Protein AF-A0A8J6UF90-F1 (afdb_monomer)

Structure (mmCIF, N/CA/C/O backbone):
data_AF-A0A8J6UF90-F1
#
_entry.id   AF-A0A8J6UF90-F1
#
loop_
_atom_site.group_PDB
_atom_site.id
_atom_site.type_symbol
_atom_sit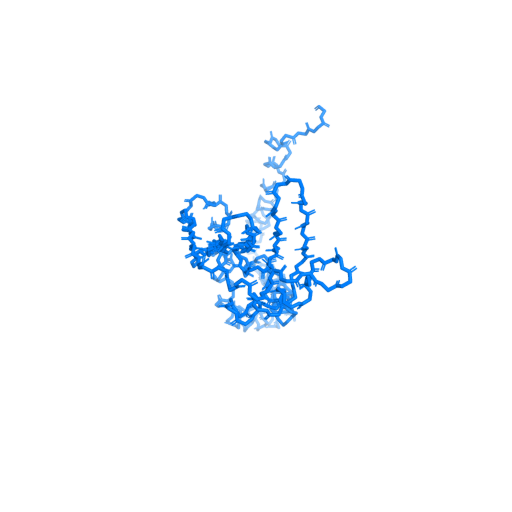e.label_atom_id
_atom_site.label_alt_id
_atom_site.label_comp_id
_atom_site.label_asym_id
_atom_site.label_entity_id
_atom_site.label_seq_id
_atom_site.pdbx_PDB_ins_code
_atom_site.Cartn_x
_atom_site.Cartn_y
_atom_site.Cartn_z
_atom_site.occup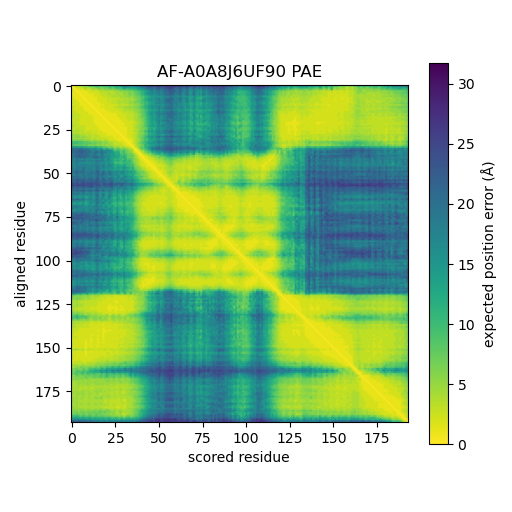ancy
_atom_site.B_iso_or_equiv
_atom_site.auth_seq_id
_atom_site.auth_comp_id
_atom_site.auth_asym_id
_atom_site.auth_atom_id
_atom_site.pdbx_PDB_model_num
ATOM 1 N N . MET A 1 1 ? -8.482 -10.994 35.067 1.00 81.25 1 MET A N 1
ATOM 2 C CA . MET A 1 1 ? -8.941 -10.637 33.705 1.00 81.25 1 MET A CA 1
ATOM 3 C C . MET A 1 1 ? -8.683 -9.165 33.375 1.00 81.25 1 MET A C 1
ATOM 5 O O . MET A 1 1 ? -7.768 -8.904 32.613 1.00 81.25 1 MET A O 1
ATOM 9 N N . PHE A 1 2 ? -9.377 -8.198 33.991 1.00 87.19 2 PHE A N 1
ATOM 10 C CA . PHE A 1 2 ? -9.250 -6.771 33.627 1.00 87.19 2 PHE A CA 1
ATOM 11 C C . PHE A 1 2 ? -7.836 -6.180 33.748 1.00 87.19 2 PHE A C 1
ATOM 13 O O . PHE A 1 2 ? -7.417 -5.418 32.883 1.00 87.19 2 PHE A O 1
ATOM 20 N N . SER A 1 3 ? -7.066 -6.558 34.778 1.00 89.06 3 SER A N 1
ATOM 21 C CA . SER A 1 3 ? -5.680 -6.083 34.921 1.00 89.06 3 SER A CA 1
ATOM 22 C C . SER A 1 3 ? -4.780 -6.539 33.763 1.00 89.06 3 SER A C 1
ATOM 24 O O . SER A 1 3 ? -3.995 -5.746 33.255 1.00 89.06 3 SER A O 1
ATOM 26 N N . LEU A 1 4 ? -4.960 -7.781 33.295 1.00 92.50 4 LEU A N 1
ATOM 27 C CA . LEU A 1 4 ? -4.237 -8.326 32.143 1.00 92.50 4 LEU A CA 1
ATOM 28 C C . LEU A 1 4 ? -4.642 -7.612 30.849 1.00 92.50 4 LEU A C 1
ATOM 30 O O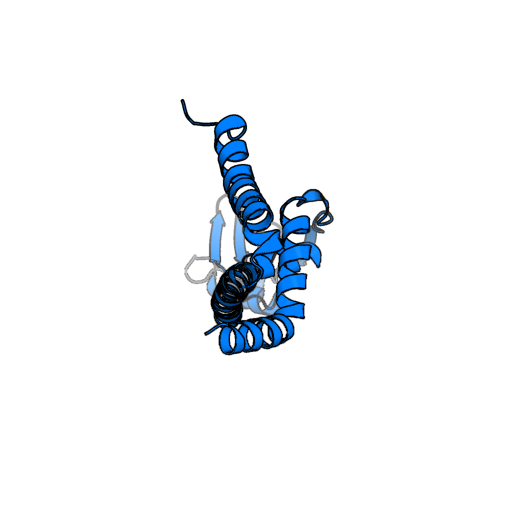 . LEU A 1 4 ? -3.771 -7.210 30.089 1.00 92.50 4 LEU A O 1
ATOM 34 N N . CYS A 1 5 ? -5.944 -7.402 30.620 1.00 93.00 5 CYS A N 1
ATOM 35 C CA . CYS A 1 5 ? -6.423 -6.669 29.444 1.00 93.00 5 CYS A CA 1
ATOM 36 C C . CYS A 1 5 ? -5.867 -5.245 29.405 1.00 93.00 5 CYS A C 1
ATOM 38 O O . CYS A 1 5 ? -5.431 -4.800 28.355 1.00 93.00 5 CYS A O 1
ATOM 40 N N . ARG A 1 6 ? -5.825 -4.551 30.547 1.00 93.62 6 ARG A N 1
ATOM 41 C CA . ARG A 1 6 ? -5.246 -3.207 30.653 1.00 93.62 6 ARG A CA 1
ATOM 42 C C . ARG A 1 6 ? -3.743 -3.192 30.392 1.00 93.62 6 ARG A C 1
ATOM 44 O O . ARG A 1 6 ? -3.277 -2.314 29.677 1.00 93.62 6 ARG A O 1
ATOM 51 N N . TRP A 1 7 ? -3.005 -4.160 30.936 1.00 95.69 7 TRP A N 1
ATOM 52 C CA . TRP A 1 7 ? -1.578 -4.316 30.657 1.00 95.69 7 TRP A CA 1
ATOM 53 C C . TRP A 1 7 ? -1.340 -4.537 29.157 1.00 95.69 7 TRP A C 1
ATOM 55 O O . TRP A 1 7 ? -0.631 -3.753 28.533 1.00 95.69 7 TRP A O 1
ATOM 65 N N . LEU A 1 8 ? -2.018 -5.525 28.560 1.00 94.69 8 LEU A N 1
ATOM 66 C CA . LEU A 1 8 ? -1.925 -5.808 27.125 1.00 94.69 8 LEU A CA 1
ATOM 67 C C . LEU A 1 8 ? -2.274 -4.575 26.288 1.00 94.69 8 LEU A C 1
ATOM 69 O O . LEU A 1 8 ? -1.505 -4.203 25.411 1.00 94.69 8 LEU A O 1
ATOM 73 N N . HIS A 1 9 ? -3.391 -3.912 26.588 1.00 95.31 9 HIS A N 1
ATOM 74 C CA . HIS A 1 9 ? -3.861 -2.750 25.842 1.00 95.31 9 HIS A CA 1
ATOM 75 C C . HIS A 1 9 ? -2.818 -1.628 25.796 1.00 95.31 9 HIS A C 1
ATOM 77 O O . HIS A 1 9 ? -2.491 -1.146 24.715 1.00 95.31 9 HIS A O 1
ATOM 83 N N . ILE A 1 10 ? -2.251 -1.252 26.949 1.00 94.56 10 ILE A N 1
ATOM 84 C CA . ILE A 1 10 ? -1.269 -0.164 27.044 1.00 94.56 10 ILE A CA 1
ATOM 85 C C . ILE A 1 10 ? -0.005 -0.514 26.253 1.00 94.56 10 ILE A C 1
ATOM 87 O O . ILE A 1 10 ? 0.390 0.239 25.365 1.00 94.56 10 ILE A O 1
ATOM 91 N N . TYR A 1 11 ? 0.614 -1.666 26.519 1.00 96.00 11 TYR A N 1
ATOM 92 C CA . TYR A 1 11 ? 1.904 -1.990 25.905 1.00 96.00 11 TYR A CA 1
ATOM 93 C C . TYR A 1 11 ? 1.788 -2.304 24.412 1.00 96.00 11 TYR A C 1
ATOM 95 O O . TYR A 1 11 ? 2.638 -1.861 23.638 1.00 96.00 11 TYR A O 1
ATOM 103 N N . VAL A 1 12 ? 0.717 -2.982 23.985 1.00 96.12 12 VAL A N 1
ATOM 104 C CA . VAL A 1 12 ? 0.456 -3.215 22.557 1.00 96.12 12 VAL A CA 1
ATOM 105 C C . VAL A 1 12 ? 0.182 -1.891 21.840 1.00 96.12 12 VAL A C 1
ATOM 107 O O . VAL A 1 12 ? 0.734 -1.673 20.765 1.00 96.12 12 VAL A O 1
ATOM 110 N N . SER A 1 13 ? -0.579 -0.966 22.440 1.00 94.44 13 SER A N 1
ATOM 111 C CA . SER A 1 13 ? -0.814 0.354 21.833 1.00 94.44 13 SER A CA 1
ATOM 112 C C . SER A 1 13 ? 0.470 1.165 21.656 1.00 94.44 13 SER A C 1
ATOM 114 O O . SER A 1 13 ? 0.658 1.790 20.614 1.00 94.44 13 SER A O 1
ATOM 116 N N . CYS A 1 14 ? 1.385 1.110 22.630 1.00 95.88 14 CYS A N 1
ATOM 117 C CA . CYS A 1 14 ? 2.664 1.809 22.552 1.00 95.88 14 CYS A CA 1
ATOM 118 C C . CYS A 1 14 ? 3.555 1.199 21.466 1.00 95.88 14 CYS A C 1
ATOM 120 O O . CYS A 1 14 ? 4.113 1.930 20.652 1.00 95.88 14 CYS A O 1
ATOM 122 N N . ALA A 1 15 ? 3.654 -0.133 21.422 1.00 95.62 15 ALA A N 1
ATOM 123 C CA . ALA A 1 15 ? 4.454 -0.835 20.420 1.00 95.62 15 ALA A CA 1
ATOM 124 C C . ALA A 1 15 ? 3.945 -0.589 18.989 1.00 95.62 15 ALA A C 1
ATOM 126 O O . ALA A 1 15 ? 4.742 -0.463 18.062 1.00 95.62 15 ALA A O 1
ATOM 127 N N . LEU A 1 16 ? 2.625 -0.486 18.807 1.00 96.69 16 LEU A N 1
ATOM 128 C CA . LEU A 1 16 ? 2.009 -0.248 17.503 1.00 96.69 16 LEU A CA 1
ATOM 129 C C . LEU A 1 16 ? 1.849 1.228 17.145 1.00 96.69 16 LEU A C 1
ATOM 131 O O . LEU A 1 16 ? 1.388 1.500 16.043 1.00 96.69 16 LEU A O 1
ATOM 135 N N . PHE A 1 17 ? 2.194 2.179 18.017 1.00 95.94 17 PHE A N 1
ATOM 136 C CA . PHE A 1 17 ? 1.829 3.591 17.841 1.00 95.94 17 PHE A CA 1
ATOM 137 C C . PHE A 1 17 ? 2.198 4.144 16.456 1.00 95.94 17 PHE A C 1
ATOM 139 O O . PHE A 1 17 ? 1.341 4.672 15.747 1.00 95.94 17 PHE A O 1
ATOM 146 N N . SER A 1 18 ? 3.454 3.967 16.037 1.00 96.88 18 SER A N 1
ATOM 147 C CA . SER A 1 18 ? 3.928 4.445 14.735 1.00 96.88 18 SER A CA 1
ATOM 148 C C . SER A 1 18 ? 3.248 3.736 13.566 1.00 96.88 18 SER A C 1
ATOM 150 O O . SER A 1 18 ? 2.938 4.384 12.571 1.00 96.88 18 SER A O 1
ATOM 152 N N . LEU A 1 19 ? 2.977 2.432 13.685 1.00 96.44 19 LEU A N 1
ATOM 153 C CA . LEU A 1 19 ? 2.272 1.669 12.652 1.00 96.44 19 LEU A CA 1
ATOM 154 C C . LEU A 1 19 ? 0.803 2.083 12.562 1.00 96.44 19 LEU A C 1
ATOM 156 O O . LEU A 1 19 ? 0.299 2.302 11.469 1.00 96.44 19 LEU A O 1
ATOM 160 N N . LEU A 1 20 ? 0.128 2.264 13.696 1.00 95.94 20 LEU A N 1
ATOM 161 C CA . LEU A 1 20 ? -1.249 2.743 13.748 1.00 95.94 20 LEU A CA 1
ATOM 162 C C . LEU A 1 20 ? -1.368 4.129 13.109 1.00 95.94 20 LEU A C 1
ATOM 164 O O . LEU A 1 20 ? -2.250 4.345 12.281 1.00 95.94 20 LEU A O 1
ATOM 168 N N . LEU A 1 21 ? -0.455 5.045 13.447 1.00 96.94 21 LEU A N 1
ATOM 169 C CA . LEU A 1 21 ? -0.408 6.370 12.835 1.00 96.94 21 LEU A CA 1
ATOM 170 C C . LEU A 1 21 ? -0.123 6.277 11.333 1.00 96.94 21 LEU A C 1
ATOM 172 O O . LEU A 1 21 ? -0.796 6.940 10.546 1.00 96.94 21 LEU A O 1
ATOM 176 N N . PHE A 1 22 ? 0.826 5.427 10.933 1.00 96.94 22 PHE A N 1
ATOM 177 C CA . PHE A 1 22 ? 1.132 5.168 9.532 1.00 96.94 22 PHE A CA 1
ATOM 178 C C . PHE A 1 22 ? -0.117 4.708 8.773 1.00 96.94 22 PHE A C 1
ATOM 180 O O . PHE A 1 22 ? -0.494 5.377 7.813 1.00 96.94 22 PHE A O 1
ATOM 187 N N . PHE A 1 23 ? -0.803 3.646 9.213 1.00 96.44 23 PHE A N 1
ATOM 188 C CA . PHE A 1 23 ? -2.003 3.131 8.542 1.00 96.44 23 PHE A CA 1
ATOM 189 C C . PHE A 1 23 ? -3.166 4.130 8.563 1.00 96.44 23 PHE A C 1
ATOM 191 O O . PHE A 1 23 ? -3.863 4.258 7.560 1.00 96.44 23 PHE A O 1
ATOM 198 N N . ALA A 1 24 ? -3.361 4.877 9.654 1.00 96.00 24 ALA A N 1
ATOM 199 C CA . ALA A 1 24 ? -4.416 5.887 9.738 1.00 96.00 24 ALA A CA 1
ATOM 200 C C . ALA A 1 24 ? -4.192 7.038 8.744 1.00 96.00 24 ALA A C 1
ATOM 202 O O . ALA A 1 24 ? -5.100 7.393 7.994 1.00 96.00 24 ALA A O 1
ATOM 203 N N . VAL A 1 25 ? -2.976 7.595 8.695 1.00 96.00 25 VAL A N 1
ATOM 204 C CA . VAL A 1 25 ? -2.635 8.692 7.776 1.00 96.00 25 VAL A CA 1
ATOM 205 C C . VAL A 1 25 ? -2.663 8.211 6.327 1.00 96.00 25 VAL A C 1
ATOM 207 O O . VAL A 1 25 ? -3.271 8.858 5.474 1.00 96.00 25 VAL A O 1
ATOM 210 N N . THR A 1 26 ? -2.058 7.056 6.045 1.00 95.06 26 THR A N 1
ATOM 211 C CA . THR A 1 26 ? -2.015 6.515 4.678 1.00 95.06 26 THR A CA 1
ATOM 212 C C . THR A 1 26 ? -3.376 6.014 4.192 1.00 95.06 26 THR A C 1
ATOM 214 O O . THR A 1 26 ? -3.654 6.076 3.000 1.00 95.06 26 THR A O 1
ATOM 217 N N . GLY A 1 27 ? -4.285 5.617 5.088 1.00 94.94 27 GLY A N 1
ATOM 218 C CA . GLY A 1 27 ? -5.677 5.327 4.734 1.00 94.94 27 GLY A CA 1
ATOM 219 C C . GLY A 1 27 ? -6.411 6.552 4.172 1.00 94.94 27 GLY A C 1
ATOM 220 O O . GLY A 1 27 ? -7.176 6.431 3.214 1.00 94.94 27 GLY A O 1
ATOM 221 N N . ILE A 1 28 ? -6.125 7.753 4.695 1.00 94.69 28 ILE A N 1
ATOM 222 C CA . ILE A 1 28 ? -6.678 9.008 4.159 1.00 94.69 28 ILE A CA 1
ATOM 223 C C . ILE A 1 28 ? -6.100 9.285 2.767 1.00 94.69 28 ILE A C 1
ATOM 225 O O . ILE A 1 28 ? -6.856 9.596 1.843 1.00 94.69 28 ILE A O 1
ATOM 229 N N . THR A 1 29 ? -4.782 9.150 2.591 1.00 91.62 29 THR A N 1
ATOM 230 C CA . THR A 1 29 ? -4.129 9.399 1.292 1.00 91.62 29 THR A CA 1
ATOM 231 C C . THR A 1 29 ? -4.520 8.369 0.235 1.00 91.62 29 THR A C 1
ATOM 233 O O . THR A 1 29 ? -4.567 8.695 -0.949 1.00 91.62 29 THR A O 1
ATOM 236 N N . LEU A 1 30 ? -4.863 7.146 0.642 1.00 89.56 30 LEU A N 1
ATOM 237 C CA . LEU A 1 30 ? -5.359 6.092 -0.243 1.00 89.56 30 LEU A CA 1
ATOM 238 C C . LEU A 1 30 ? -6.754 6.423 -0.797 1.00 89.56 30 LEU A C 1
ATOM 240 O O . LEU A 1 30 ? -7.027 6.129 -1.959 1.00 89.56 30 LEU A O 1
ATOM 244 N N . ASN A 1 31 ? -7.602 7.097 -0.011 1.00 92.12 31 ASN A N 1
ATOM 245 C CA . ASN A 1 31 ? -8.911 7.586 -0.459 1.00 92.12 31 ASN A CA 1
ATOM 246 C C . ASN A 1 31 ? -8.826 8.827 -1.375 1.00 92.12 31 ASN A C 1
ATOM 248 O O . ASN A 1 31 ? -9.800 9.172 -2.040 1.00 92.12 31 ASN A O 1
ATOM 252 N N . HIS A 1 32 ? -7.671 9.497 -1.434 1.00 89.00 32 HIS A N 1
ATOM 253 C CA . HIS A 1 32 ? -7.457 10.705 -2.237 1.00 89.00 3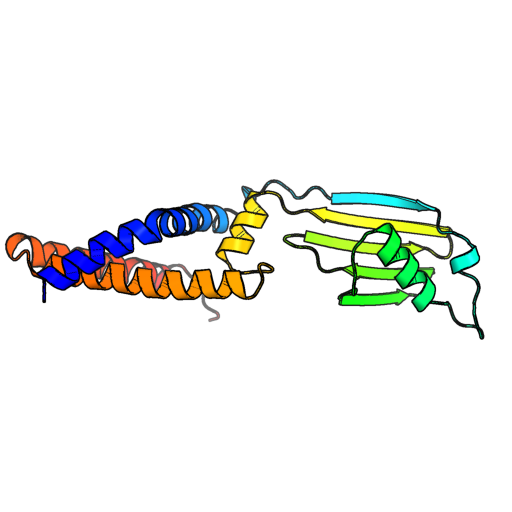2 HIS A CA 1
ATOM 254 C C . HIS A 1 32 ? -6.292 10.512 -3.219 1.00 89.00 32 HIS A C 1
ATOM 256 O O . HIS A 1 32 ? -5.257 11.169 -3.098 1.00 89.00 32 HIS A O 1
ATOM 262 N N . PRO A 1 33 ? -6.436 9.633 -4.228 1.00 79.06 33 PRO A N 1
ATOM 263 C CA . PRO A 1 33 ? -5.349 9.322 -5.155 1.00 79.06 33 PRO A CA 1
ATOM 264 C C . PRO A 1 33 ? -4.856 10.549 -5.935 1.00 79.06 33 PRO A C 1
ATOM 266 O O . PRO A 1 33 ? -3.689 10.606 -6.291 1.00 79.06 33 PRO A O 1
ATOM 269 N N . HIS A 1 34 ? -5.702 11.565 -6.129 1.00 81.31 34 HIS A N 1
ATOM 270 C CA . HIS A 1 34 ? -5.337 12.833 -6.767 1.00 81.31 34 HIS A CA 1
ATOM 271 C C . HIS A 1 34 ? -4.369 13.697 -5.936 1.00 81.31 34 HIS A C 1
ATOM 273 O O . HIS A 1 34 ? -3.777 14.629 -6.471 1.00 81.31 34 HIS A O 1
ATOM 279 N N . TRP A 1 35 ? -4.196 13.420 -4.636 1.00 83.44 35 TRP A N 1
ATOM 280 C CA . TRP A 1 35 ? -3.158 14.068 -3.823 1.00 83.44 35 TRP A CA 1
ATOM 281 C C . TRP A 1 35 ? -1.772 13.520 -4.121 1.00 83.44 35 TRP A C 1
ATOM 283 O O . TRP A 1 35 ? -0.779 14.223 -3.922 1.00 83.44 35 TRP A O 1
ATOM 293 N N . ALA A 1 36 ? -1.685 12.273 -4.595 1.00 74.81 36 ALA A N 1
ATOM 294 C CA . ALA A 1 36 ? -0.451 11.804 -5.185 1.00 74.81 36 ALA A CA 1
ATOM 295 C C . ALA A 1 36 ? -0.230 12.642 -6.446 1.00 74.81 36 ALA A C 1
ATOM 297 O O . ALA A 1 36 ? -0.975 12.537 -7.415 1.00 74.81 36 ALA A O 1
ATOM 298 N N . ALA A 1 37 ? 0.754 13.541 -6.384 1.00 68.62 37 ALA A N 1
ATOM 299 C CA . ALA A 1 37 ? 1.069 14.405 -7.508 1.00 68.62 37 ALA A CA 1
ATOM 300 C C . ALA A 1 37 ? 1.307 13.564 -8.764 1.00 68.62 37 ALA A C 1
ATOM 302 O O . ALA A 1 37 ? 1.835 12.449 -8.665 1.00 68.62 37 ALA A O 1
ATOM 303 N N . THR A 1 38 ? 0.923 14.123 -9.915 1.00 67.50 38 THR A N 1
ATOM 304 C CA . THR A 1 38 ? 1.029 13.466 -11.214 1.00 67.50 38 THR A CA 1
ATOM 305 C C . THR A 1 38 ? 2.417 12.845 -11.332 1.00 67.50 38 THR A C 1
ATOM 307 O O . THR A 1 38 ? 3.418 13.538 -11.077 1.00 67.50 38 THR A O 1
ATOM 310 N N . PRO A 1 39 ? 2.492 11.534 -11.596 1.00 67.00 39 PRO A N 1
ATOM 311 C CA . PRO A 1 39 ? 3.767 10.895 -11.832 1.00 67.00 39 PRO A CA 1
ATOM 312 C C . PRO A 1 39 ? 4.491 11.626 -12.960 1.00 67.00 39 PRO A C 1
ATOM 314 O O . PRO A 1 39 ? 3.861 12.089 -13.908 1.00 67.00 39 PRO A O 1
ATOM 317 N N . VAL A 1 40 ? 5.803 11.788 -12.820 1.00 68.31 40 VAL A N 1
ATOM 318 C CA . VAL A 1 40 ? 6.600 12.383 -13.891 1.00 68.31 40 VAL A CA 1
ATOM 319 C C . VAL A 1 40 ? 6.956 11.253 -14.840 1.00 68.31 40 VAL A C 1
ATOM 321 O O . VAL A 1 40 ? 7.676 10.328 -14.452 1.00 68.31 40 VAL A O 1
ATOM 324 N N . GLU A 1 41 ? 6.404 11.316 -16.045 1.00 80.19 41 GLU A N 1
ATOM 325 C CA . GLU A 1 41 ? 6.849 10.501 -17.166 1.00 80.19 41 GLU A CA 1
ATOM 326 C C . GLU A 1 41 ? 8.210 11.022 -17.620 1.00 80.19 41 GLU A C 1
ATOM 328 O O . GLU A 1 41 ? 8.411 12.221 -17.844 1.00 80.19 41 GLU A O 1
ATOM 333 N N . HIS A 1 42 ? 9.170 10.115 -17.699 1.00 84.88 42 HIS A N 1
ATOM 334 C CA . HIS A 1 42 ? 10.487 10.384 -18.235 1.00 84.88 42 HIS A CA 1
ATOM 335 C C . HIS A 1 42 ? 10.633 9.606 -19.531 1.00 84.88 42 HIS A C 1
ATOM 337 O O . HIS A 1 42 ? 10.569 8.380 -19.522 1.00 84.88 42 HIS A O 1
ATOM 343 N N . LEU A 1 43 ? 10.864 10.334 -20.620 1.00 90.94 43 LEU A N 1
ATOM 344 C CA . LEU A 1 43 ? 11.235 9.769 -21.906 1.00 90.94 43 LEU A CA 1
ATOM 345 C C . LEU A 1 43 ? 12.702 10.097 -22.171 1.00 90.94 43 LEU A C 1
ATOM 347 O O . LEU A 1 43 ? 13.100 11.266 -22.164 1.00 90.94 43 LEU A O 1
ATOM 351 N N . GLN A 1 44 ? 13.506 9.067 -22.393 1.00 92.88 44 GLN A N 1
ATOM 352 C CA . GLN A 1 44 ? 14.906 9.205 -22.761 1.00 92.88 44 GLN A CA 1
ATOM 353 C C . GLN A 1 44 ? 15.180 8.418 -24.038 1.00 92.88 44 GLN A C 1
ATOM 355 O O . GLN A 1 44 ? 14.966 7.213 -24.083 1.00 92.88 44 GLN A O 1
ATOM 360 N N . GLN A 1 45 ? 15.704 9.098 -25.054 1.00 94.25 45 GLN A N 1
ATOM 361 C CA . GLN A 1 45 ? 16.158 8.471 -26.291 1.00 94.25 45 GLN A CA 1
ATOM 362 C C . GLN A 1 45 ? 17.679 8.325 -26.272 1.00 94.25 45 GLN A C 1
ATOM 364 O O . GLN A 1 45 ? 18.408 9.265 -25.939 1.00 94.25 45 GLN A O 1
ATOM 369 N N . LEU A 1 46 ? 18.159 7.140 -26.626 1.00 93.94 46 LEU A N 1
ATOM 370 C CA . LEU A 1 46 ? 19.575 6.796 -26.692 1.00 93.94 46 LEU A CA 1
ATOM 371 C C . LEU A 1 46 ? 19.878 6.138 -28.042 1.00 93.94 46 LEU A C 1
ATOM 373 O O . LEU A 1 46 ? 19.032 5.424 -28.579 1.00 93.94 46 LEU A O 1
ATOM 377 N N . PRO A 1 47 ? 21.072 6.350 -28.614 1.00 93.94 47 PRO A N 1
ATOM 378 C CA . PRO A 1 47 ? 21.463 5.652 -29.831 1.00 93.94 47 PRO A CA 1
ATOM 379 C C . PRO A 1 47 ? 21.623 4.152 -29.552 1.00 93.94 47 PRO A C 1
ATOM 381 O O . PRO A 1 47 ? 22.265 3.767 -28.572 1.00 93.94 47 PRO A O 1
ATOM 384 N N . LEU A 1 48 ? 21.080 3.311 -30.432 1.00 91.69 48 LEU A N 1
ATOM 385 C CA . LEU A 1 48 ? 21.282 1.865 -30.396 1.00 91.69 48 LEU A CA 1
ATOM 386 C C . LEU A 1 48 ? 22.604 1.518 -31.098 1.00 91.69 48 LEU A C 1
ATOM 388 O O . LEU A 1 48 ? 22.762 1.825 -32.282 1.00 91.69 48 LEU A O 1
ATOM 392 N N . PRO A 1 49 ? 23.556 0.844 -30.428 1.00 91.12 49 PRO A N 1
ATOM 393 C CA . PRO A 1 49 ? 24.754 0.357 -31.096 1.00 91.12 49 PRO A CA 1
ATOM 394 C C . PRO A 1 49 ? 24.396 -0.596 -32.254 1.00 91.12 49 PRO A C 1
ATOM 396 O O . PRO A 1 49 ? 23.806 -1.652 -32.011 1.00 91.12 49 PRO A O 1
ATOM 399 N N . PRO A 1 50 ? 24.794 -0.305 -33.508 1.00 84.38 50 PRO A N 1
ATOM 400 C CA . PRO A 1 50 ? 24.350 -1.070 -34.680 1.00 84.38 50 PRO A CA 1
ATOM 401 C C . PRO A 1 50 ? 24.832 -2.528 -34.671 1.00 84.38 50 PRO A C 1
ATOM 403 O O . PRO A 1 50 ? 24.231 -3.396 -35.297 1.00 84.38 50 PRO A O 1
ATOM 406 N N . GLN A 1 51 ? 25.885 -2.834 -33.905 1.00 86.56 51 GLN A N 1
ATOM 407 C CA . GLN A 1 51 ? 26.390 -4.200 -33.725 1.00 86.56 51 GLN A CA 1
ATOM 408 C C . GLN A 1 51 ? 25.375 -5.124 -33.029 1.00 86.56 51 GLN A C 1
ATOM 410 O O . GLN A 1 51 ? 25.485 -6.344 -33.139 1.00 86.56 51 GLN A O 1
ATOM 415 N N . LEU A 1 52 ? 24.403 -4.556 -32.307 1.00 86.06 52 LEU A N 1
ATOM 416 C CA . LEU A 1 52 ? 23.362 -5.303 -31.601 1.00 86.06 52 LEU A CA 1
ATOM 417 C C . LEU A 1 52 ? 22.207 -5.728 -32.514 1.00 86.06 52 LEU A C 1
ATOM 419 O O . LEU A 1 52 ? 21.446 -6.609 -32.130 1.00 86.06 52 LEU A O 1
ATOM 423 N N . LEU A 1 53 ? 22.095 -5.145 -33.711 1.00 85.56 53 LEU A N 1
ATOM 424 C CA . LEU A 1 53 ? 21.074 -5.497 -34.702 1.00 85.56 53 LEU A CA 1
ATOM 425 C C . LEU A 1 53 ? 21.542 -6.550 -35.711 1.00 85.56 53 LEU A C 1
ATOM 427 O O . LEU A 1 53 ? 20.747 -6.989 -36.534 1.00 85.56 53 LEU A O 1
ATOM 431 N N . VAL A 1 54 ? 22.816 -6.956 -35.670 1.00 84.88 54 VAL A N 1
ATOM 432 C CA . VAL A 1 54 ? 23.369 -7.934 -36.616 1.00 84.88 54 VAL A CA 1
ATOM 433 C C . VAL A 1 54 ? 22.683 -9.288 -36.402 1.00 84.88 54 VAL A C 1
ATOM 435 O O . VAL A 1 54 ? 22.883 -9.887 -35.337 1.00 84.88 54 VAL A O 1
ATOM 438 N N . PRO A 1 55 ? 21.903 -9.788 -37.382 1.00 83.00 55 PRO A N 1
ATOM 439 C CA . PRO A 1 55 ? 21.201 -11.053 -37.237 1.00 83.00 55 PRO A CA 1
ATOM 440 C C . PRO A 1 55 ? 22.184 -12.211 -37.082 1.00 83.00 55 PRO A C 1
ATOM 442 O O . PRO A 1 55 ? 23.241 -12.238 -37.719 1.00 83.00 55 PRO A O 1
ATOM 445 N N . VAL A 1 56 ? 21.820 -13.184 -36.254 1.00 80.88 56 VAL A N 1
ATOM 446 C CA . VAL A 1 56 ? 22.531 -14.460 -36.127 1.00 80.88 56 VAL A CA 1
ATOM 447 C C . VAL A 1 56 ? 21.566 -15.531 -36.615 1.00 80.88 56 VAL A C 1
ATOM 449 O O . VAL A 1 56 ? 20.433 -15.580 -36.153 1.00 80.88 56 VAL A O 1
ATOM 452 N N . ASP A 1 57 ? 21.978 -16.319 -37.607 1.00 82.94 57 ASP A N 1
ATOM 453 C CA . ASP A 1 57 ? 21.139 -17.348 -38.245 1.00 82.94 57 ASP A CA 1
ATOM 454 C C . ASP A 1 57 ? 19.812 -16.824 -38.837 1.00 82.94 57 ASP A C 1
ATOM 456 O O . ASP A 1 57 ? 18.835 -17.553 -38.966 1.00 82.94 57 ASP A O 1
ATOM 460 N N . GLY A 1 58 ? 19.788 -15.549 -39.246 1.00 79.62 58 GLY A N 1
ATOM 461 C CA . GLY A 1 58 ? 18.610 -14.901 -39.835 1.00 79.62 58 GLY A CA 1
ATOM 462 C C . GLY A 1 58 ? 17.629 -14.314 -38.816 1.00 79.62 58 GLY A C 1
ATOM 463 O O . GLY A 1 58 ? 16.652 -13.691 -39.225 1.00 79.62 58 GLY A O 1
ATOM 464 N N . GLU A 1 59 ? 17.908 -14.441 -37.517 1.00 82.06 59 GLU A N 1
ATOM 465 C CA . GLU A 1 59 ? 17.075 -13.909 -36.438 1.00 82.06 59 GLU A CA 1
ATOM 466 C C . GLU A 1 59 ? 17.765 -12.757 -35.693 1.00 82.06 59 GLU A C 1
ATOM 468 O O . GLU A 1 59 ? 18.996 -12.693 -35.578 1.00 82.06 59 GLU A O 1
ATOM 473 N N . LEU A 1 60 ? 16.965 -11.825 -35.166 1.00 84.81 60 LEU A N 1
ATOM 474 C CA . LEU A 1 60 ? 17.468 -10.747 -34.316 1.00 84.81 60 LEU A CA 1
ATOM 475 C C . LEU A 1 60 ? 18.028 -11.337 -33.012 1.00 84.81 60 LEU A C 1
ATOM 477 O O . LEU A 1 60 ? 17.370 -12.168 -32.382 1.00 84.81 60 LEU A O 1
ATOM 481 N N . PRO A 1 61 ? 19.214 -10.904 -32.548 1.00 89.31 61 PRO A N 1
ATOM 482 C CA . PRO A 1 61 ? 19.844 -11.474 -31.364 1.00 89.31 61 PRO A CA 1
ATOM 483 C C . PRO A 1 61 ? 19.213 -10.916 -30.075 1.00 89.31 61 PRO A C 1
ATOM 485 O O . PRO A 1 61 ? 19.860 -10.187 -29.316 1.00 89.31 61 PRO A O 1
ATOM 488 N N . LEU A 1 62 ? 17.956 -11.285 -29.801 1.00 88.94 62 LEU A N 1
ATOM 489 C CA . LEU A 1 62 ? 17.151 -10.785 -28.675 1.00 88.94 62 LEU A CA 1
ATOM 490 C C . LEU A 1 62 ? 17.878 -10.908 -27.331 1.00 88.94 62 LEU A C 1
ATOM 492 O O . LEU A 1 62 ? 17.860 -9.990 -26.520 1.00 88.94 62 LEU A O 1
ATOM 496 N N . HIS A 1 63 ? 18.617 -11.997 -27.122 1.00 89.81 63 HIS A N 1
ATOM 497 C CA . HIS A 1 63 ? 19.361 -12.210 -25.882 1.00 89.81 63 HIS A CA 1
ATOM 498 C C . HIS A 1 63 ? 20.521 -11.208 -25.688 1.00 89.81 63 HIS A C 1
ATOM 500 O O . HIS A 1 63 ? 20.861 -10.861 -24.553 1.00 89.81 63 HIS A O 1
ATOM 506 N N . LYS A 1 64 ? 21.151 -10.733 -26.774 1.00 91.12 64 LYS A N 1
ATOM 507 C CA . LYS A 1 64 ? 22.192 -9.689 -26.704 1.00 91.12 64 LYS A CA 1
ATOM 508 C C . LYS A 1 64 ? 21.570 -8.321 -26.440 1.00 91.12 64 LYS A C 1
ATOM 510 O O . LYS A 1 64 ? 22.108 -7.569 -25.631 1.00 91.12 64 LYS A O 1
ATOM 515 N N . LEU A 1 65 ? 20.445 -8.035 -27.097 1.00 92.06 65 LEU A N 1
ATOM 516 C CA . LEU A 1 65 ? 19.661 -6.816 -26.895 1.00 92.06 65 LEU A CA 1
ATOM 517 C C . LEU A 1 65 ? 19.181 -6.706 -25.448 1.00 92.06 65 LEU A C 1
ATOM 519 O O . LEU A 1 65 ? 19.474 -5.710 -24.792 1.00 92.06 65 LEU A O 1
ATOM 523 N N . GLN A 1 66 ? 18.559 -7.760 -24.917 1.00 93.44 66 GLN A N 1
ATOM 524 C CA . GLN A 1 66 ? 18.120 -7.804 -23.525 1.00 93.44 66 GLN A CA 1
ATOM 525 C C . GLN A 1 66 ? 19.282 -7.536 -22.567 1.00 93.44 66 GLN A C 1
ATOM 527 O O . GLN A 1 66 ? 19.191 -6.650 -21.726 1.00 93.44 66 GLN A O 1
ATOM 532 N N . ARG A 1 67 ? 20.413 -8.234 -22.732 1.00 92.69 67 ARG A N 1
ATOM 533 C CA . ARG A 1 67 ? 21.579 -8.047 -21.858 1.00 92.69 67 ARG A CA 1
ATOM 534 C C . ARG A 1 67 ? 22.124 -6.618 -21.906 1.00 92.69 67 ARG A C 1
ATOM 536 O O . ARG A 1 67 ? 22.568 -6.099 -20.886 1.00 92.69 67 ARG A O 1
ATOM 543 N N . HIS A 1 68 ? 22.110 -5.984 -23.078 1.00 93.25 68 HIS A N 1
ATOM 544 C CA . HIS A 1 68 ? 22.509 -4.585 -23.213 1.00 93.25 68 HIS A CA 1
ATOM 545 C C . HIS A 1 68 ? 21.539 -3.647 -22.482 1.00 93.25 68 HIS A C 1
ATOM 547 O O . HIS A 1 68 ? 21.981 -2.743 -21.779 1.00 93.25 68 HIS A O 1
ATOM 553 N N . ILE A 1 69 ? 20.231 -3.891 -22.594 1.00 93.94 69 ILE A N 1
ATOM 554 C CA . ILE A 1 69 ? 19.193 -3.109 -21.909 1.00 93.94 69 ILE A CA 1
ATOM 555 C C . ILE A 1 69 ? 19.296 -3.255 -20.388 1.00 93.94 69 ILE A C 1
ATOM 557 O O . ILE A 1 69 ? 19.228 -2.255 -19.674 1.00 93.94 69 ILE A O 1
ATOM 561 N N . GLU A 1 70 ? 19.513 -4.471 -19.887 1.00 92.88 70 GLU A N 1
ATOM 562 C CA . GLU A 1 70 ? 19.711 -4.734 -18.456 1.00 92.88 70 GLU A CA 1
ATOM 563 C C . GLU A 1 70 ? 20.944 -3.981 -17.927 1.00 92.88 70 GLU A C 1
ATOM 565 O O . GLU A 1 70 ? 20.887 -3.347 -16.875 1.00 92.88 70 GLU A O 1
ATOM 570 N N . GLN A 1 71 ? 22.043 -3.950 -18.693 1.00 92.56 71 GLN A N 1
ATOM 571 C CA . GLN A 1 71 ? 23.242 -3.173 -18.351 1.00 92.56 71 GLN A CA 1
ATOM 572 C C . GLN A 1 71 ? 23.016 -1.656 -18.399 1.00 92.56 71 GLN A C 1
ATOM 574 O O . GLN A 1 71 ? 23.578 -0.927 -17.583 1.00 92.56 71 GLN A O 1
ATOM 579 N N . LEU A 1 72 ? 22.220 -1.181 -19.358 1.00 91.50 72 LEU A N 1
ATOM 580 C CA . LEU A 1 72 ? 21.932 0.237 -19.560 1.00 91.50 72 LEU A CA 1
ATOM 581 C C . LEU A 1 72 ? 21.016 0.801 -18.467 1.00 91.50 72 LEU A C 1
ATOM 583 O O . LEU A 1 72 ? 21.216 1.924 -18.008 1.00 91.50 72 LEU A O 1
ATOM 587 N N . THR A 1 73 ? 20.006 0.030 -18.067 1.00 89.31 73 THR A N 1
ATOM 588 C CA . THR A 1 73 ? 18.942 0.479 -17.155 1.00 89.31 73 THR A CA 1
ATOM 589 C C . THR A 1 73 ? 19.144 0.029 -15.710 1.00 89.31 73 THR A C 1
ATOM 591 O O . THR A 1 73 ? 18.591 0.646 -14.799 1.00 89.31 73 THR A O 1
ATOM 594 N N . GLY A 1 74 ? 19.911 -1.041 -15.485 1.00 90.88 74 GLY A N 1
ATOM 595 C CA . GLY A 1 74 ? 20.008 -1.723 -14.192 1.00 90.88 74 GLY A CA 1
ATOM 596 C C . GLY A 1 74 ? 18.739 -2.491 -13.798 1.00 90.88 74 GLY A C 1
ATOM 597 O O . GLY A 1 74 ? 18.642 -2.941 -12.657 1.00 90.88 74 GLY A O 1
ATOM 598 N N . LEU A 1 75 ? 17.757 -2.610 -14.700 1.00 89.06 75 LEU A N 1
ATOM 599 C CA . LEU A 1 75 ? 16.544 -3.400 -14.499 1.00 89.06 75 LEU A CA 1
ATOM 600 C C . LEU A 1 75 ? 16.773 -4.801 -15.058 1.00 89.06 75 LEU A C 1
ATOM 602 O O . LEU A 1 75 ? 17.128 -4.955 -16.220 1.00 89.06 75 LEU A O 1
ATOM 606 N N . GLU A 1 76 ? 16.557 -5.819 -14.233 1.00 88.50 76 GLU A N 1
ATOM 607 C CA . GLU A 1 76 ? 16.733 -7.223 -14.605 1.00 88.50 76 GLU A CA 1
ATOM 608 C C . GLU A 1 76 ? 15.375 -7.911 -14.768 1.00 88.50 76 GLU A C 1
ATOM 610 O O . GLU A 1 76 ? 14.394 -7.519 -14.132 1.00 88.50 76 GLU A O 1
ATOM 615 N N . SER A 1 77 ? 15.332 -8.989 -15.559 1.00 87.31 77 SER A N 1
ATOM 616 C CA . SER A 1 77 ? 14.158 -9.871 -15.681 1.00 87.31 77 SER A CA 1
ATOM 617 C C . SER A 1 77 ? 12.880 -9.136 -16.129 1.00 87.31 77 SER A C 1
ATOM 619 O O . SER A 1 77 ? 11.952 -8.961 -15.329 1.00 87.31 77 SER A O 1
ATOM 621 N N . PRO A 1 78 ? 12.795 -8.712 -17.407 1.00 90.12 78 PRO A N 1
ATOM 622 C CA . PRO A 1 78 ? 11.580 -8.103 -17.938 1.00 90.12 78 PRO A CA 1
ATOM 623 C C . PRO A 1 78 ? 10.382 -9.041 -17.737 1.00 90.12 78 PRO A C 1
ATOM 625 O O . PRO A 1 78 ? 10.473 -10.255 -17.935 1.00 90.12 78 PRO A O 1
ATOM 628 N N . ARG A 1 79 ? 9.238 -8.475 -17.343 1.00 89.94 79 ARG A N 1
ATOM 629 C CA . ARG A 1 79 ? 7.981 -9.216 -17.164 1.00 89.94 79 ARG A CA 1
ATOM 630 C C . ARG A 1 79 ? 7.474 -9.754 -18.498 1.00 89.94 79 ARG A C 1
ATOM 632 O O . ARG A 1 79 ? 6.898 -10.840 -18.545 1.00 89.94 79 ARG A O 1
ATOM 639 N N . ARG A 1 80 ? 7.645 -8.964 -19.556 1.00 91.56 80 ARG A N 1
ATOM 640 C CA . ARG A 1 80 ? 7.225 -9.284 -20.917 1.00 91.56 80 ARG A CA 1
ATOM 641 C C . ARG A 1 80 ? 8.190 -8.648 -21.910 1.00 91.56 80 ARG A C 1
ATOM 643 O O . ARG A 1 80 ? 8.656 -7.534 -21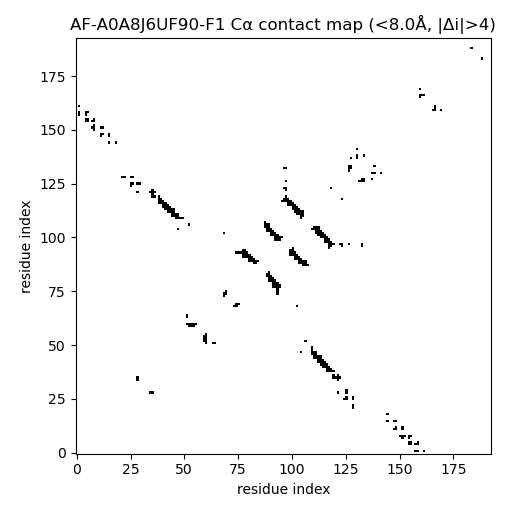.692 1.00 91.56 80 ARG A O 1
ATOM 650 N N . VAL A 1 81 ? 8.449 -9.367 -22.995 1.00 93.88 81 VAL A N 1
ATOM 651 C CA . VAL A 1 81 ? 9.128 -8.854 -24.186 1.00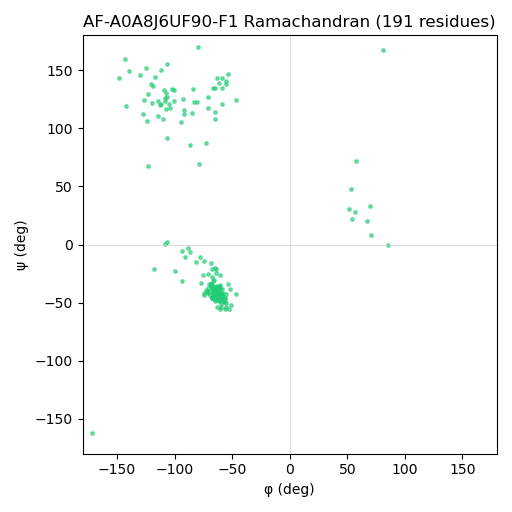 93.88 81 VAL A CA 1
ATOM 652 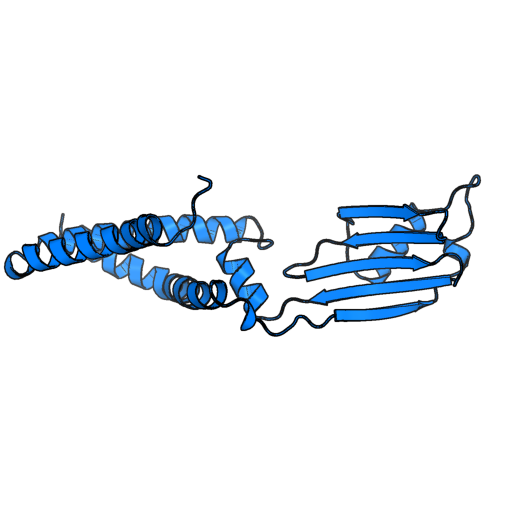C C . VAL A 1 81 ? 8.155 -9.009 -25.345 1.00 93.88 81 VAL A C 1
ATOM 654 O O . VAL A 1 81 ? 7.662 -10.115 -25.574 1.00 93.88 81 VAL A O 1
ATOM 657 N N . ASP A 1 82 ? 7.830 -7.907 -26.009 1.00 92.94 82 ASP A N 1
ATOM 658 C CA . ASP A 1 82 ? 6.979 -7.880 -27.196 1.00 92.94 82 ASP A CA 1
ATOM 659 C C . ASP A 1 82 ? 7.831 -7.550 -28.420 1.00 92.94 82 ASP A C 1
ATOM 661 O O . ASP A 1 82 ? 8.678 -6.659 -28.362 1.00 92.94 82 ASP A O 1
ATOM 665 N N . VAL A 1 83 ? 7.652 -8.305 -29.499 1.00 92.69 83 VAL A N 1
ATOM 666 C CA . VAL A 1 83 ? 8.453 -8.183 -30.722 1.00 92.69 83 VAL A CA 1
ATOM 667 C C . VAL A 1 83 ? 7.490 -7.939 -31.872 1.00 92.69 83 VAL A C 1
ATOM 669 O O . VAL A 1 83 ? 6.816 -8.867 -32.323 1.00 92.69 83 VAL A O 1
ATOM 672 N N . ASP A 1 84 ? 7.459 -6.707 -32.368 1.00 90.50 84 ASP A N 1
ATOM 673 C CA . ASP A 1 84 ? 6.697 -6.328 -33.552 1.00 90.50 84 ASP A CA 1
ATOM 674 C C . ASP A 1 84 ? 7.654 -6.088 -34.724 1.00 90.50 84 ASP A C 1
ATOM 676 O O . ASP A 1 84 ? 8.180 -4.997 -34.947 1.00 90.50 84 ASP A O 1
ATOM 680 N N . LEU A 1 85 ? 7.892 -7.148 -35.497 1.00 84.12 85 LEU A N 1
ATOM 681 C CA . LEU A 1 85 ? 8.761 -7.096 -36.675 1.00 84.12 85 LEU A CA 1
ATOM 682 C C . LEU A 1 85 ? 8.186 -6.235 -37.808 1.00 84.12 85 LEU A C 1
ATOM 684 O O . LEU A 1 85 ? 8.943 -5.828 -38.685 1.00 84.12 85 LEU A O 1
ATOM 688 N N . ALA A 1 86 ? 6.870 -5.995 -37.832 1.00 86.94 86 ALA A N 1
ATOM 689 C CA . ALA A 1 86 ? 6.244 -5.184 -38.872 1.00 86.94 86 ALA A CA 1
ATOM 690 C C . ALA A 1 86 ? 6.475 -3.689 -38.627 1.00 86.94 86 ALA A C 1
ATOM 692 O O . ALA A 1 86 ? 6.610 -2.931 -39.587 1.00 86.94 86 ALA A O 1
ATOM 693 N N . LEU A 1 87 ? 6.533 -3.289 -37.354 1.00 87.12 87 LEU A N 1
ATOM 694 C CA . LEU A 1 87 ? 6.868 -1.929 -36.931 1.00 87.12 87 LEU A CA 1
ATOM 695 C C . LEU A 1 87 ? 8.371 -1.724 -36.682 1.00 87.12 87 LEU A C 1
ATOM 697 O O . LEU A 1 87 ? 8.811 -0.589 -36.532 1.00 87.12 87 LEU A O 1
ATOM 701 N N . GLY A 1 88 ? 9.162 -2.800 -36.649 1.00 89.62 88 GLY A N 1
ATOM 702 C CA . GLY A 1 88 ? 10.584 -2.720 -36.312 1.00 89.62 88 GLY A CA 1
ATOM 703 C C . GLY A 1 88 ? 10.807 -2.373 -34.838 1.00 89.62 88 GLY A C 1
ATOM 704 O O . GLY A 1 88 ? 11.764 -1.678 -34.494 1.00 89.62 88 GLY A O 1
ATOM 705 N N . GLU A 1 89 ? 9.913 -2.830 -33.961 1.00 93.38 89 GLU A N 1
ATOM 706 C CA . GLU A 1 89 ? 9.909 -2.475 -32.543 1.00 93.38 89 GLU A CA 1
ATOM 707 C C . GLU A 1 89 ? 10.086 -3.710 -31.661 1.00 93.38 89 GLU A C 1
ATOM 709 O O . GLU A 1 89 ? 9.478 -4.762 -31.873 1.00 93.38 89 GLU A O 1
ATOM 714 N N . ILE A 1 90 ? 10.928 -3.583 -30.635 1.00 94.75 90 ILE A N 1
ATOM 715 C CA . ILE A 1 90 ? 11.049 -4.585 -29.575 1.00 94.75 90 ILE A CA 1
ATOM 716 C C . ILE A 1 90 ? 10.887 -3.892 -28.229 1.00 94.75 90 ILE A C 1
ATOM 718 O O . ILE A 1 90 ? 11.771 -3.142 -27.814 1.00 94.75 90 ILE A O 1
ATOM 722 N N . THR A 1 91 ? 9.796 -4.174 -27.524 1.00 96.00 91 THR A N 1
ATOM 723 C CA . THR A 1 91 ? 9.462 -3.530 -26.250 1.00 96.00 91 THR A CA 1
ATOM 724 C C . THR A 1 91 ? 9.675 -4.475 -25.074 1.00 96.00 91 THR A C 1
ATOM 726 O O . THR A 1 91 ? 9.131 -5.577 -25.024 1.00 96.00 91 THR A O 1
ATOM 729 N N . TYR A 1 92 ? 10.435 -4.020 -24.082 1.00 95.50 92 TYR A N 1
ATOM 730 C CA . TYR A 1 92 ? 10.698 -4.717 -22.827 1.00 95.50 92 TYR A CA 1
ATOM 731 C C . TYR A 1 92 ? 9.931 -4.022 -21.690 1.00 95.50 92 TYR A C 1
ATOM 733 O O . TYR A 1 92 ? 10.203 -2.861 -21.384 1.00 95.50 92 TYR A O 1
ATOM 741 N N . ASP A 1 93 ? 8.983 -4.726 -21.062 1.00 93.81 93 ASP A N 1
ATOM 742 C CA . ASP A 1 93 ? 8.216 -4.265 -19.891 1.00 93.81 93 ASP A CA 1
ATOM 743 C C . ASP A 1 93 ? 8.918 -4.702 -18.602 1.00 93.81 93 ASP A C 1
ATOM 745 O O . ASP A 1 93 ? 8.974 -5.898 -18.284 1.00 93.81 93 ASP A O 1
ATOM 749 N N . PHE A 1 94 ? 9.437 -3.740 -17.843 1.00 90.75 94 PHE A N 1
ATOM 750 C CA . PHE A 1 94 ? 10.085 -3.990 -16.564 1.00 90.75 94 PHE A CA 1
ATOM 751 C C . PHE A 1 94 ? 9.171 -3.640 -15.381 1.00 90.75 94 PHE A C 1
ATOM 753 O O . PHE A 1 94 ? 8.597 -2.548 -15.314 1.00 90.75 94 PHE A O 1
ATOM 760 N N . PRO A 1 95 ? 9.079 -4.522 -14.368 1.00 79.75 95 PRO A N 1
ATOM 761 C CA . PRO A 1 95 ? 8.357 -4.211 -13.145 1.00 79.75 95 PRO A CA 1
ATOM 762 C C . PRO A 1 95 ? 9.121 -3.168 -12.314 1.00 79.75 95 PRO A C 1
ATOM 764 O O . PRO A 1 95 ? 10.202 -3.447 -11.802 1.00 79.75 95 PRO A O 1
ATOM 767 N N . VAL A 1 96 ? 8.526 -1.991 -12.099 1.00 76.44 96 VAL A N 1
ATOM 768 C CA . VAL A 1 96 ? 9.094 -0.936 -11.240 1.00 76.44 96 VAL A CA 1
ATOM 769 C C . VAL A 1 96 ? 8.124 -0.615 -10.096 1.00 76.44 96 VAL A C 1
ATOM 771 O O . VAL A 1 96 ? 6.915 -0.544 -10.331 1.00 76.44 96 VAL A O 1
ATOM 774 N N . PRO A 1 97 ? 8.591 -0.424 -8.847 1.00 63.16 97 PRO A N 1
ATOM 775 C CA . PRO A 1 97 ? 7.711 -0.037 -7.746 1.00 63.16 97 PRO A CA 1
ATOM 776 C C . PRO A 1 97 ? 6.993 1.291 -8.018 1.00 63.16 97 PRO A C 1
ATOM 778 O O . PRO A 1 97 ? 7.620 2.264 -8.440 1.00 63.16 97 PRO A O 1
ATOM 781 N N . ALA A 1 98 ? 5.686 1.337 -7.738 1.00 65.06 98 ALA A N 1
ATOM 782 C CA . ALA A 1 98 ? 4.835 2.516 -7.904 1.00 65.06 98 ALA A CA 1
ATOM 783 C C . ALA A 1 98 ? 4.926 3.185 -9.297 1.00 65.06 98 ALA A C 1
ATOM 785 O O . ALA A 1 98 ? 4.769 4.403 -9.411 1.00 65.06 98 ALA A O 1
ATOM 786 N N . GLY A 1 99 ? 5.193 2.413 -10.357 1.00 75.31 99 GLY A N 1
ATOM 787 C CA . GLY A 1 99 ? 5.445 2.948 -11.692 1.00 75.31 99 GLY A CA 1
ATOM 788 C C . GLY A 1 99 ? 5.530 1.883 -12.783 1.00 75.31 99 GLY A C 1
ATOM 789 O O . GLY A 1 99 ? 5.076 0.754 -12.601 1.00 75.31 99 GLY A O 1
ATOM 790 N N . TYR A 1 100 ? 6.113 2.263 -13.914 1.00 84.88 100 TYR A N 1
ATOM 791 C CA . TYR A 1 100 ? 6.402 1.382 -15.044 1.00 84.88 100 TYR A CA 1
ATOM 792 C C . TYR A 1 100 ? 7.732 1.784 -15.685 1.00 84.88 100 TYR A C 1
ATOM 794 O O . TYR A 1 100 ? 8.198 2.911 -15.493 1.00 84.88 100 TYR A O 1
ATOM 802 N N . ALA A 1 101 ? 8.339 0.863 -16.425 1.00 91.75 101 ALA A N 1
ATOM 803 C CA . ALA A 1 101 ? 9.434 1.160 -17.332 1.00 91.75 101 ALA A CA 1
ATOM 804 C C . ALA A 1 101 ? 9.280 0.301 -18.584 1.00 91.75 101 ALA A C 1
ATOM 806 O O . ALA A 1 101 ? 9.302 -0.927 -18.503 1.00 91.75 101 ALA A O 1
ATOM 807 N N . PHE A 1 102 ? 9.143 0.968 -19.721 1.00 94.94 102 PHE A N 1
ATOM 808 C CA . PHE A 1 102 ? 9.190 0.376 -21.042 1.00 94.94 102 PHE A CA 1
ATOM 809 C C . PHE A 1 102 ? 10.500 0.776 -21.703 1.00 94.94 102 PHE A C 1
ATOM 811 O O . PHE A 1 102 ? 10.884 1.946 -21.707 1.00 94.94 102 PHE A O 1
ATOM 818 N N . VAL A 1 103 ? 11.202 -0.212 -22.246 1.00 95.81 103 VAL A N 1
ATOM 819 C CA . VAL A 1 103 ? 12.356 0.029 -23.109 1.00 95.81 103 VAL A CA 1
ATOM 820 C C . VAL A 1 103 ? 11.997 -0.475 -24.492 1.00 95.81 103 VAL A C 1
ATOM 822 O O . VAL A 1 103 ? 11.868 -1.682 -24.678 1.00 95.81 103 VAL A O 1
ATOM 825 N N . THR A 1 104 ? 11.831 0.431 -25.446 1.00 96.19 104 THR A N 1
ATOM 826 C CA . THR A 1 104 ? 11.509 0.107 -26.835 1.00 96.19 104 THR A CA 1
ATOM 827 C C . THR A 1 104 ? 12.750 0.285 -27.694 1.00 96.19 104 THR A C 1
ATOM 829 O O . THR A 1 104 ? 13.349 1.356 -27.750 1.00 96.19 104 THR A O 1
ATOM 832 N N . VAL A 1 105 ? 13.164 -0.788 -28.356 1.00 95.38 105 VAL A N 1
ATOM 833 C CA . VAL A 1 105 ? 14.225 -0.763 -29.358 1.00 95.38 105 VAL A CA 1
ATOM 834 C C . VAL A 1 105 ? 13.576 -0.553 -30.715 1.00 95.38 105 VAL A C 1
ATOM 836 O O . VAL A 1 105 ? 12.841 -1.420 -31.179 1.00 95.38 105 VAL A O 1
ATOM 839 N N . LEU A 1 106 ? 13.882 0.576 -31.344 1.00 93.75 106 LEU A N 1
ATOM 840 C CA . LEU A 1 106 ? 13.466 0.917 -32.697 1.00 93.75 106 LEU A CA 1
ATOM 841 C C . LEU A 1 106 ? 14.579 0.502 -33.663 1.00 93.75 106 LEU A C 1
ATOM 843 O O . LEU A 1 106 ? 15.639 1.140 -33.731 1.00 93.75 106 LEU A O 1
ATOM 847 N N . THR A 1 107 ? 14.370 -0.592 -34.394 1.00 90.38 107 THR A N 1
ATOM 848 C CA . THR A 1 107 ? 15.385 -1.151 -35.297 1.00 90.38 107 THR A CA 1
ATOM 849 C C . THR A 1 107 ? 15.641 -0.247 -36.498 1.00 90.38 107 THR A C 1
ATOM 851 O O . THR A 1 107 ? 16.786 -0.119 -36.932 1.00 90.38 107 THR A O 1
ATOM 854 N N . ASP A 1 108 ? 14.599 0.426 -36.986 1.00 88.88 108 ASP A N 1
ATOM 855 C CA . ASP A 1 108 ? 14.643 1.237 -38.206 1.00 88.88 108 ASP A CA 1
ATOM 856 C C . ASP A 1 108 ? 15.381 2.563 -37.996 1.00 88.88 108 ASP A C 1
ATOM 858 O O . ASP A 1 108 ? 16.220 2.959 -38.809 1.00 88.88 108 ASP A O 1
ATOM 862 N N . SER A 1 109 ? 15.107 3.239 -36.877 1.00 89.25 109 SER A N 1
ATOM 863 C CA . SER A 1 109 ? 15.763 4.499 -36.507 1.00 89.25 109 SER A CA 1
ATOM 864 C C . SER A 1 109 ? 17.075 4.298 -35.742 1.00 89.25 109 SER A C 1
ATOM 866 O O . SER A 1 109 ? 17.791 5.272 -35.511 1.00 89.25 109 SER A O 1
ATOM 868 N N . GLN A 1 110 ? 17.415 3.054 -35.377 1.00 92.00 110 GLN A N 1
ATOM 869 C CA . GLN A 1 110 ? 18.562 2.702 -34.530 1.00 92.00 110 GLN A CA 1
ATOM 870 C C . GLN A 1 110 ? 18.557 3.473 -33.205 1.00 92.00 110 GLN A C 1
ATOM 872 O O . GLN A 1 110 ? 19.569 4.040 -32.776 1.00 92.00 110 GLN A O 1
ATOM 877 N N . GLN A 1 111 ? 17.403 3.490 -32.545 1.00 94.38 111 GLN A N 1
ATOM 878 C CA . GLN A 1 111 ? 17.207 4.178 -31.274 1.00 94.38 111 GLN A CA 1
ATOM 879 C C . GLN A 1 111 ? 16.678 3.228 -30.204 1.00 94.38 111 GLN A C 1
ATOM 881 O O . GLN A 1 111 ? 16.005 2.240 -30.485 1.00 94.38 111 GLN A O 1
ATOM 886 N N . ILE A 1 112 ? 17.012 3.542 -28.959 1.00 95.44 112 ILE A N 1
ATOM 887 C CA . ILE A 1 112 ? 16.412 2.963 -27.766 1.00 95.44 112 ILE A CA 1
ATOM 888 C C . ILE A 1 112 ? 15.616 4.077 -27.104 1.00 95.44 112 ILE A C 1
ATOM 890 O O . ILE A 1 112 ? 16.184 5.103 -26.723 1.00 95.44 112 ILE A O 1
ATOM 894 N N . GLU A 1 113 ? 14.322 3.862 -26.948 1.00 95.75 113 GLU A N 1
ATOM 895 C CA . GLU A 1 113 ? 13.444 4.724 -26.174 1.00 95.75 113 GLU A CA 1
ATOM 896 C C . GLU A 1 113 ? 13.210 4.094 -24.808 1.00 95.75 113 GLU A C 1
ATOM 898 O O . GLU A 1 113 ? 12.781 2.949 -24.697 1.00 95.75 113 GLU A O 1
ATOM 903 N N . ILE A 1 114 ? 13.528 4.834 -23.753 1.00 94.56 114 ILE A N 1
ATOM 904 C CA . ILE A 1 114 ? 13.267 4.440 -22.376 1.00 94.56 114 ILE A CA 1
ATOM 905 C C . ILE A 1 114 ? 12.170 5.357 -21.864 1.00 94.56 114 ILE A C 1
ATOM 907 O O . ILE A 1 114 ? 12.409 6.540 -21.609 1.00 94.56 114 ILE A O 1
ATOM 911 N N . GLU A 1 115 ? 10.981 4.800 -21.698 1.00 92.50 115 GLU A N 1
ATOM 912 C CA . GLU A 1 115 ? 9.854 5.465 -21.068 1.00 92.50 115 GLU A CA 1
ATOM 913 C C . GLU A 1 115 ? 9.687 4.897 -19.664 1.00 92.50 115 GLU A C 1
ATOM 915 O O . GLU A 1 115 ? 9.438 3.706 -19.486 1.00 92.50 115 GLU A O 1
ATOM 920 N N . TYR A 1 116 ? 9.836 5.723 -18.634 1.00 88.50 116 TYR A N 1
ATOM 921 C CA . TYR A 1 116 ? 9.612 5.266 -17.272 1.00 88.50 116 TYR A CA 1
ATOM 922 C C . TYR A 1 116 ? 8.885 6.296 -16.429 1.00 88.50 116 TYR A C 1
ATOM 924 O O . TYR A 1 116 ? 9.059 7.508 -16.554 1.00 88.50 116 TYR A O 1
ATOM 932 N N . GLN A 1 117 ? 8.117 5.781 -15.482 1.00 83.00 117 GLN A N 1
ATOM 933 C CA . GLN A 1 117 ? 7.370 6.571 -14.528 1.00 83.00 117 GLN A CA 1
ATOM 934 C C . GLN A 1 117 ? 7.781 6.160 -13.118 1.00 83.00 117 GLN A C 1
ATOM 936 O O . GLN A 1 117 ? 7.754 4.978 -12.776 1.00 83.00 117 GLN A O 1
ATOM 941 N N . ARG A 1 118 ? 8.131 7.129 -12.265 1.00 71.56 118 ARG A N 1
ATOM 942 C CA . ARG A 1 118 ? 8.388 6.875 -10.838 1.00 71.56 118 ARG A CA 1
ATOM 943 C C . ARG A 1 118 ? 7.270 7.443 -9.980 1.00 71.56 118 ARG A C 1
ATOM 945 O O . ARG A 1 118 ? 6.957 8.633 -10.043 1.00 71.56 118 ARG A O 1
ATOM 952 N N . GLY A 1 119 ? 6.701 6.589 -9.135 1.00 66.44 119 GLY A N 1
ATOM 953 C CA . GLY A 1 119 ? 5.759 7.003 -8.108 1.00 66.44 119 GLY A CA 1
ATOM 954 C C . GLY A 1 119 ? 6.414 7.961 -7.119 1.00 66.44 119 GLY A C 1
ATOM 955 O O . GLY A 1 119 ? 7.564 7.795 -6.715 1.00 66.44 119 GLY A O 1
ATOM 956 N N . ARG A 1 120 ? 5.678 8.996 -6.721 1.00 77.69 120 ARG A N 1
ATOM 957 C CA . ARG A 1 120 ? 6.131 9.957 -5.706 1.00 77.69 120 ARG A CA 1
ATOM 958 C C . ARG A 1 120 ? 5.945 9.364 -4.308 1.00 77.69 120 ARG A C 1
ATOM 960 O O . ARG A 1 120 ? 5.272 8.351 -4.148 1.00 77.69 120 ARG A O 1
ATOM 967 N N . LEU A 1 121 ? 6.497 10.017 -3.283 1.00 83.44 121 LEU A N 1
ATOM 968 C CA . LEU A 1 121 ? 6.449 9.544 -1.890 1.00 83.44 121 LEU A CA 1
ATOM 969 C C . LEU A 1 121 ? 5.048 9.077 -1.452 1.00 83.44 121 LEU A C 1
ATOM 971 O O . LEU A 1 121 ? 4.924 8.029 -0.837 1.00 83.44 121 LEU A O 1
ATOM 975 N N . LEU A 1 122 ? 3.988 9.806 -1.812 1.00 85.94 122 LEU A N 1
ATOM 976 C CA . LEU A 1 122 ? 2.610 9.415 -1.489 1.00 85.94 122 LEU A CA 1
ATOM 977 C C . LEU A 1 122 ? 2.181 8.099 -2.154 1.00 85.94 122 LEU A C 1
ATOM 979 O O . LEU A 1 122 ? 1.507 7.293 -1.522 1.00 85.94 122 LEU A O 1
ATOM 983 N N . ALA A 1 123 ? 2.595 7.854 -3.399 1.00 81.31 123 ALA A N 1
ATOM 984 C CA . ALA A 1 123 ? 2.341 6.588 -4.080 1.00 81.31 123 ALA A CA 1
ATOM 985 C C . ALA A 1 123 ? 3.109 5.438 -3.409 1.00 81.31 123 ALA A C 1
ATOM 987 O O . ALA A 1 123 ? 2.522 4.391 -3.160 1.00 81.31 123 ALA A O 1
ATOM 988 N N . LEU A 1 124 ? 4.370 5.666 -3.019 1.00 85.12 124 LEU A N 1
ATOM 989 C CA . LEU A 1 124 ? 5.158 4.697 -2.248 1.00 85.12 124 LEU A CA 1
ATOM 990 C C . LEU A 1 124 ? 4.491 4.363 -0.906 1.00 85.12 124 LEU A C 1
ATOM 992 O O . LEU A 1 124 ? 4.348 3.194 -0.563 1.00 85.12 124 LEU A O 1
ATOM 996 N N . LEU A 1 125 ? 4.059 5.375 -0.148 1.00 90.56 125 LEU A N 1
ATOM 997 C CA . LEU A 1 125 ? 3.378 5.176 1.134 1.00 90.56 125 LEU A CA 1
ATOM 998 C C . LEU A 1 125 ? 2.050 4.421 0.964 1.00 90.56 125 LEU A C 1
ATOM 1000 O O . LEU A 1 125 ? 1.733 3.557 1.780 1.00 90.56 125 LEU A O 1
ATOM 1004 N N . ASN A 1 126 ? 1.303 4.698 -0.108 1.00 90.12 126 ASN A N 1
ATOM 1005 C CA . ASN A 1 126 ? 0.075 3.976 -0.439 1.00 90.12 126 ASN A CA 1
ATOM 1006 C C . ASN A 1 126 ? 0.349 2.513 -0.836 1.00 90.12 126 ASN A C 1
ATOM 1008 O O . ASN A 1 126 ? -0.405 1.624 -0.433 1.00 90.12 126 ASN A O 1
ATOM 1012 N N . ASP A 1 127 ? 1.416 2.244 -1.592 1.00 87.56 127 ASP A N 1
ATOM 1013 C CA . ASP A 1 127 ? 1.833 0.878 -1.934 1.00 87.56 127 ASP A CA 1
ATOM 1014 C C . ASP A 1 127 ? 2.277 0.108 -0.684 1.00 87.56 127 ASP A C 1
ATOM 1016 O O . ASP A 1 127 ? 1.844 -1.027 -0.478 1.00 87.56 127 ASP A O 1
ATOM 1020 N N . LEU A 1 128 ? 3.031 0.752 0.213 1.00 92.12 128 LEU A N 1
ATOM 1021 C CA . LEU A 1 128 ? 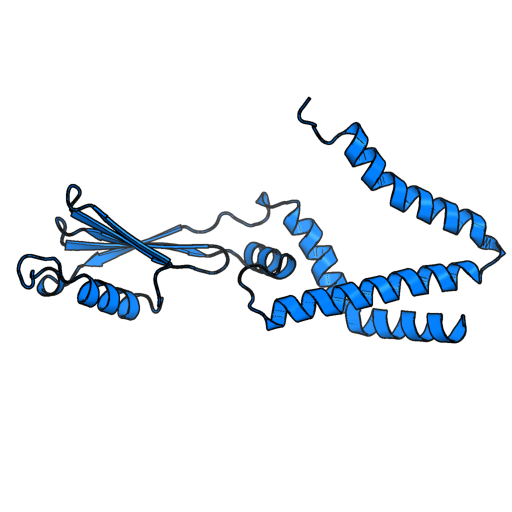3.398 0.189 1.514 1.00 92.12 128 LEU A CA 1
ATOM 1022 C C . LEU A 1 128 ? 2.168 -0.084 2.391 1.00 92.12 128 LEU A C 1
ATOM 1024 O O . LEU A 1 128 ? 2.095 -1.153 2.993 1.00 92.12 128 LEU A O 1
ATOM 1028 N N . HIS A 1 129 ? 1.173 0.810 2.433 1.00 94.69 129 HIS A N 1
ATOM 1029 C CA . HIS A 1 129 ? -0.088 0.560 3.148 1.00 94.69 129 HIS A CA 1
ATOM 1030 C C . HIS A 1 129 ? -0.797 -0.695 2.625 1.00 94.69 129 HIS A C 1
ATOM 1032 O O . HIS A 1 129 ? -1.300 -1.495 3.407 1.00 94.69 129 HIS A O 1
ATOM 1038 N N . LYS A 1 130 ? -0.821 -0.882 1.300 1.00 91.06 130 LYS A N 1
ATOM 1039 C CA . LYS A 1 130 ? -1.445 -2.046 0.651 1.00 91.06 130 LYS A CA 1
ATOM 1040 C C . LYS A 1 130 ? -0.592 -3.319 0.708 1.00 91.06 130 LYS A C 1
ATOM 1042 O O . LYS A 1 130 ? -1.077 -4.368 0.302 1.00 91.06 130 LYS A O 1
ATOM 1047 N N . GLY A 1 131 ? 0.674 -3.234 1.123 1.00 89.88 131 GLY A N 1
ATOM 1048 C CA . GLY A 1 131 ? 1.631 -4.339 1.002 1.00 89.88 131 GLY A CA 1
ATOM 1049 C C . GLY A 1 131 ? 2.000 -4.684 -0.448 1.00 89.88 131 GLY A C 1
ATOM 1050 O O . GLY A 1 131 ? 2.446 -5.795 -0.731 1.00 89.88 131 GLY A O 1
ATOM 1051 N N . ARG A 1 132 ? 1.795 -3.756 -1.390 1.00 79.19 132 ARG A N 1
ATOM 1052 C CA . ARG A 1 132 ? 2.065 -3.966 -2.816 1.00 79.19 132 ARG A CA 1
ATOM 1053 C C . ARG A 1 132 ? 3.546 -3.704 -3.107 1.00 79.19 132 ARG A C 1
ATOM 1055 O O . ARG A 1 132 ? 4.090 -2.700 -2.667 1.00 79.19 132 ARG A O 1
ATOM 1062 N N . HIS A 1 133 ? 4.195 -4.590 -3.868 1.00 79.31 133 HIS A N 1
ATOM 1063 C CA . HIS A 1 133 ? 5.599 -4.449 -4.303 1.00 79.31 133 HIS A CA 1
ATOM 1064 C C . HIS A 1 133 ? 6.629 -4.226 -3.166 1.00 79.31 133 HIS A C 1
ATOM 1066 O O . HIS A 1 133 ? 7.719 -3.727 -3.424 1.00 79.31 133 HIS A O 1
ATOM 1072 N N . SER A 1 134 ? 6.317 -4.609 -1.921 1.00 81.06 134 SER A N 1
ATOM 1073 C CA . SER A 1 134 ? 7.138 -4.316 -0.731 1.00 81.06 134 SER A CA 1
ATOM 1074 C C . SER A 1 134 ? 7.874 -5.525 -0.135 1.00 81.06 134 SER A C 1
ATOM 1076 O O . SER A 1 134 ? 8.615 -5.392 0.839 1.00 81.06 134 SER A O 1
ATOM 1078 N N . GLY A 1 135 ? 7.712 -6.706 -0.738 1.00 84.94 135 GLY A N 1
ATOM 1079 C CA . GLY A 1 135 ? 8.377 -7.944 -0.327 1.00 84.94 135 GLY A CA 1
ATOM 1080 C C . GLY A 1 135 ? 7.713 -8.660 0.858 1.00 84.94 135 GLY A C 1
ATOM 1081 O O . GLY A 1 135 ? 6.857 -8.122 1.560 1.00 84.94 135 GLY A O 1
ATOM 1082 N N . ALA A 1 136 ? 8.121 -9.912 1.087 1.00 91.38 136 ALA A N 1
ATOM 1083 C CA . ALA A 1 136 ? 7.491 -10.798 2.072 1.00 91.38 136 ALA A CA 1
ATOM 1084 C C . ALA A 1 136 ? 7.614 -10.289 3.520 1.00 91.38 136 ALA A C 1
ATOM 1086 O O . ALA A 1 136 ? 6.660 -10.389 4.290 1.00 91.38 136 ALA A O 1
ATOM 1087 N N . SER A 1 137 ? 8.759 -9.706 3.891 1.00 95.25 137 SER A N 1
ATOM 1088 C CA . SER A 1 137 ? 8.987 -9.177 5.243 1.00 95.25 137 SER A CA 1
ATOM 1089 C C . SER A 1 137 ? 8.009 -8.059 5.602 1.00 95.25 137 SER A C 1
ATOM 1091 O O . SER A 1 137 ? 7.532 -7.995 6.733 1.00 95.25 137 SER A O 1
ATOM 1093 N N . TRP A 1 138 ? 7.681 -7.195 4.637 1.00 94.50 138 TRP A N 1
ATOM 1094 C CA . TRP A 1 138 ? 6.712 -6.124 4.848 1.00 94.50 138 TRP A CA 1
ATOM 1095 C C . TRP A 1 138 ? 5.287 -6.666 4.962 1.00 94.50 138 TRP A C 1
ATOM 1097 O O . TRP A 1 138 ? 4.544 -6.233 5.836 1.00 94.50 138 TRP A O 1
ATOM 1107 N N . SER A 1 139 ? 4.919 -7.660 4.148 1.00 92.31 139 SER A N 1
ATOM 1108 C CA . SER A 1 139 ? 3.620 -8.339 4.279 1.00 92.31 139 SER A CA 1
ATOM 1109 C C . SER A 1 139 ? 3.428 -8.926 5.681 1.00 92.31 139 SER A C 1
ATOM 1111 O O . SER A 1 139 ? 2.400 -8.694 6.311 1.00 92.31 139 SER A O 1
ATOM 1113 N N . TRP A 1 140 ? 4.448 -9.605 6.217 1.00 97.38 140 TRP A N 1
ATOM 1114 C CA . TRP A 1 140 ? 4.411 -10.125 7.588 1.00 97.38 140 TRP A CA 1
ATOM 1115 C C . TRP A 1 140 ? 4.284 -9.024 8.644 1.00 97.38 140 TRP A C 1
ATOM 1117 O O . TRP A 1 140 ? 3.560 -9.201 9.623 1.00 97.38 140 TRP A O 1
ATOM 1127 N N . LEU A 1 141 ? 4.957 -7.883 8.455 1.00 97.00 141 LEU A N 1
ATOM 1128 C CA . LEU A 1 141 ? 4.813 -6.729 9.345 1.00 97.00 141 LEU A CA 1
ATOM 1129 C C . LEU A 1 141 ? 3.356 -6.243 9.389 1.00 97.00 141 LEU A C 1
ATOM 1131 O O . LEU A 1 141 ? 2.839 -5.992 10.480 1.00 97.00 141 LEU A O 1
ATOM 1135 N N . ILE A 1 142 ? 2.692 -6.156 8.230 1.00 96.81 142 ILE A N 1
ATOM 1136 C CA . ILE A 1 142 ? 1.273 -5.786 8.134 1.00 96.81 142 ILE A CA 1
ATOM 1137 C C . ILE A 1 142 ? 0.420 -6.797 8.906 1.00 96.81 142 ILE A C 1
ATOM 1139 O O . ILE A 1 142 ? -0.283 -6.392 9.832 1.00 96.81 142 ILE A O 1
ATOM 1143 N N . ASP A 1 143 ? 0.525 -8.092 8.603 1.00 97.31 143 ASP A N 1
ATOM 1144 C CA . ASP A 1 143 ? -0.335 -9.128 9.193 1.00 97.31 143 ASP A CA 1
ATOM 1145 C C . ASP A 1 143 ? -0.178 -9.230 10.718 1.00 97.31 143 ASP A C 1
ATOM 1147 O O . ASP A 1 143 ? -1.167 -9.265 11.458 1.00 97.31 143 ASP A O 1
ATOM 1151 N N . ILE A 1 144 ? 1.066 -9.209 11.213 1.00 97.81 144 ILE A N 1
ATOM 1152 C CA . ILE A 1 144 ? 1.350 -9.228 12.655 1.00 97.81 144 ILE A CA 1
ATOM 1153 C C . ILE A 1 144 ? 0.785 -7.969 13.315 1.00 97.81 144 ILE A C 1
ATOM 1155 O O . ILE A 1 144 ? 0.134 -8.056 14.361 1.00 97.81 144 ILE A O 1
ATOM 1159 N N . SER A 1 145 ? 1.000 -6.797 12.709 1.00 97.31 145 SER A N 1
ATOM 1160 C CA . SER A 1 145 ? 0.478 -5.543 13.253 1.00 97.31 145 SER A CA 1
ATOM 1161 C C . SER A 1 145 ? -1.051 -5.532 13.287 1.00 97.31 145 SER A C 1
ATOM 1163 O O . SER A 1 145 ? -1.617 -5.153 14.309 1.00 97.31 145 SER A O 1
ATOM 1165 N N . ALA A 1 146 ? -1.723 -6.039 12.249 1.00 96.88 146 ALA A N 1
ATOM 1166 C CA . ALA A 1 146 ? -3.176 -6.156 12.194 1.00 96.88 146 ALA A CA 1
ATOM 1167 C C . ALA A 1 146 ? -3.709 -7.079 13.301 1.00 96.88 146 ALA A C 1
ATOM 1169 O O . ALA A 1 146 ? -4.640 -6.707 14.020 1.00 96.88 146 ALA A O 1
ATOM 1170 N N . GLY A 1 147 ? -3.075 -8.237 13.517 1.00 97.81 147 GLY A N 1
ATOM 1171 C CA . GLY A 1 147 ? -3.419 -9.134 14.625 1.00 97.81 147 GLY A CA 1
ATOM 1172 C C . GLY A 1 147 ? -3.276 -8.462 15.996 1.00 97.81 147 GLY A C 1
ATOM 1173 O O . GLY A 1 147 ? -4.166 -8.561 16.847 1.00 97.81 147 GLY A O 1
ATOM 1174 N N . LEU A 1 148 ? -2.195 -7.707 16.200 1.00 97.31 148 LEU A N 1
ATOM 1175 C CA . LEU A 1 148 ? -1.987 -6.946 17.432 1.00 97.31 148 LEU A CA 1
ATOM 1176 C C . LEU A 1 148 ? -2.981 -5.776 17.576 1.00 97.31 148 LEU A C 1
ATOM 1178 O O . LEU A 1 148 ? -3.421 -5.497 18.692 1.00 97.31 148 LEU A O 1
ATOM 1182 N N . MET A 1 149 ? -3.398 -5.128 16.484 1.00 96.19 149 MET A N 1
ATOM 1183 C CA . MET A 1 149 ? -4.445 -4.095 16.502 1.00 96.19 149 MET A CA 1
ATOM 1184 C C . MET A 1 149 ? -5.809 -4.672 16.893 1.00 96.19 149 MET A C 1
ATOM 1186 O O . MET A 1 149 ? -6.530 -4.050 17.675 1.00 96.19 149 MET A O 1
ATOM 1190 N N . VAL A 1 150 ? -6.148 -5.877 16.422 1.00 96.75 150 VAL A N 1
ATOM 1191 C CA . VAL A 1 150 ? -7.357 -6.594 16.862 1.00 96.75 150 VAL A CA 1
ATOM 1192 C C . VAL A 1 150 ? -7.288 -6.885 18.361 1.00 96.75 150 VAL A C 1
ATOM 1194 O O . VAL A 1 150 ? -8.241 -6.597 19.086 1.00 96.75 150 VAL A O 1
ATOM 1197 N N . LEU A 1 151 ? -6.150 -7.384 18.857 1.00 95.88 151 LEU A N 1
ATOM 1198 C CA . LEU A 1 151 ? -5.947 -7.614 20.292 1.00 95.88 151 LEU A CA 1
ATOM 1199 C C . LEU A 1 151 ? -6.100 -6.314 21.102 1.00 95.88 151 LEU A C 1
ATOM 1201 O O . LEU A 1 151 ? -6.776 -6.290 22.136 1.00 95.88 151 LEU A O 1
ATOM 1205 N N . PHE A 1 152 ? -5.511 -5.222 20.620 1.00 93.75 152 PHE A N 1
ATOM 1206 C CA . PHE A 1 152 ? -5.642 -3.887 21.199 1.00 93.75 152 PHE A CA 1
ATOM 1207 C C . PHE A 1 152 ? -7.109 -3.414 21.244 1.00 93.75 152 PHE A C 1
ATOM 1209 O O . PHE A 1 152 ? -7.576 -2.967 22.295 1.00 93.75 152 PHE A O 1
ATOM 1216 N N . ALA A 1 153 ? -7.873 -3.585 20.163 1.00 94.25 153 ALA A N 1
ATOM 1217 C CA . ALA A 1 153 ? -9.287 -3.210 20.105 1.00 94.25 153 ALA A CA 1
ATOM 1218 C C . ALA A 1 153 ? -10.159 -4.052 21.059 1.00 94.25 153 ALA A C 1
ATOM 1220 O O . ALA A 1 153 ? -10.948 -3.504 21.834 1.00 94.25 153 ALA A O 1
ATOM 1221 N N . VAL A 1 154 ? -9.979 -5.379 21.066 1.00 93.75 154 VAL A N 1
ATOM 1222 C CA . VAL A 1 154 ? -10.734 -6.303 21.935 1.00 93.75 154 VAL A CA 1
ATOM 1223 C C . VAL A 1 154 ? -10.454 -6.023 23.409 1.00 93.75 154 VAL A C 1
ATOM 1225 O O . VAL A 1 154 ? -11.382 -5.939 24.217 1.00 93.75 154 VAL A O 1
ATOM 1228 N N . THR A 1 155 ? -9.185 -5.831 23.778 1.00 94.50 155 THR A N 1
ATOM 1229 C CA . THR A 1 155 ? -8.825 -5.479 25.161 1.00 94.50 155 THR A CA 1
ATOM 1230 C C . THR A 1 155 ? -9.439 -4.145 25.585 1.00 94.50 155 THR A C 1
ATOM 1232 O O . THR A 1 155 ? -9.902 -4.043 26.722 1.00 94.50 155 THR A O 1
ATOM 1235 N N . GLY A 1 156 ? -9.541 -3.170 24.673 1.00 91.50 156 GLY A N 1
ATOM 1236 C CA . GLY A 1 156 ? -10.245 -1.905 24.904 1.00 91.50 156 GLY A CA 1
ATOM 1237 C C . GLY A 1 156 ? -11.723 -2.100 25.256 1.00 91.50 156 GLY A C 1
ATOM 1238 O O . GLY A 1 156 ? -12.197 -1.540 26.246 1.00 91.50 156 GLY A O 1
ATOM 1239 N N . ILE A 1 157 ? -12.435 -2.964 24.523 1.00 89.75 157 ILE A N 1
ATOM 1240 C CA . ILE A 1 157 ? -13.837 -3.309 24.825 1.00 89.75 157 ILE A CA 1
ATOM 1241 C C . ILE A 1 157 ? -13.946 -3.978 26.200 1.00 89.75 157 ILE A C 1
ATOM 1243 O O . ILE A 1 157 ? -14.798 -3.599 27.001 1.00 89.75 157 ILE A O 1
ATOM 1247 N N . VAL A 1 158 ? -13.070 -4.934 26.527 1.00 89.62 158 VAL A N 1
ATOM 1248 C CA . VAL A 1 158 ? -13.114 -5.616 27.834 1.00 89.62 158 VAL A CA 1
ATOM 1249 C C . VAL A 1 158 ? -12.895 -4.635 28.991 1.00 89.62 158 VAL A C 1
ATOM 1251 O O . VAL A 1 158 ? -13.582 -4.725 30.008 1.00 89.62 158 VAL A O 1
ATOM 1254 N N . ILE A 1 159 ? -11.981 -3.671 28.842 1.00 89.25 159 ILE A N 1
ATOM 1255 C CA . ILE A 1 159 ? -11.760 -2.611 29.842 1.00 89.25 159 ILE A CA 1
ATOM 1256 C C . ILE A 1 159 ? -13.009 -1.732 29.978 1.00 89.25 159 ILE A C 1
ATOM 1258 O O . ILE A 1 159 ? -13.410 -1.393 31.091 1.00 89.25 159 ILE A O 1
ATOM 1262 N N . LEU A 1 160 ? -13.669 -1.414 28.866 1.00 85.25 160 LEU A N 1
ATOM 1263 C CA . LEU A 1 160 ? -14.895 -0.619 28.848 1.00 85.25 160 LEU A CA 1
ATOM 1264 C C . LEU A 1 160 ? -16.033 -1.280 29.648 1.00 85.25 160 LEU A C 1
ATOM 1266 O O . LEU A 1 160 ? -16.776 -0.594 30.353 1.00 85.25 160 LEU A O 1
ATOM 1270 N N . LEU A 1 161 ? -16.119 -2.616 29.632 1.00 81.75 161 LEU A N 1
ATOM 1271 C CA . LEU A 1 161 ? -17.091 -3.374 30.433 1.00 81.75 161 LEU A CA 1
ATOM 1272 C C . LEU A 1 161 ? -16.878 -3.232 31.942 1.00 81.75 161 LEU A C 1
ATOM 1274 O O . LEU A 1 161 ? -17.841 -3.371 32.705 1.00 81.75 161 LEU A O 1
ATOM 1278 N N . GLN A 1 162 ? -15.661 -2.915 32.386 1.00 84.31 162 GLN A N 1
ATOM 1279 C CA . GLN A 1 162 ? -15.368 -2.680 33.798 1.00 84.31 162 GLN A CA 1
ATOM 1280 C C . GLN A 1 162 ? -16.090 -1.430 34.329 1.00 84.31 162 GLN A C 1
ATOM 1282 O O . GLN A 1 162 ? -16.466 -1.386 35.501 1.00 84.31 162 GLN A O 1
ATOM 1287 N N . ASN A 1 163 ? -16.334 -0.427 33.479 1.00 80.19 163 ASN A N 1
ATOM 1288 C CA . ASN A 1 163 ? -16.940 0.833 33.895 1.00 80.19 163 ASN A CA 1
ATOM 1289 C C . ASN A 1 163 ? -18.477 0.762 33.865 1.00 80.19 163 ASN A C 1
ATOM 1291 O O . ASN A 1 163 ? -19.123 1.150 32.891 1.00 80.19 163 ASN A O 1
ATOM 1295 N N . ALA A 1 164 ? -19.072 0.273 34.959 1.00 76.44 164 ALA A N 1
ATOM 1296 C CA . ALA A 1 164 ? -20.519 0.067 35.079 1.00 76.44 164 ALA A CA 1
ATOM 1297 C C . ALA A 1 164 ? -21.355 1.326 34.769 1.00 76.44 164 ALA A C 1
ATOM 1299 O O . ALA A 1 164 ? -22.427 1.210 34.181 1.00 76.44 164 ALA A O 1
ATOM 1300 N N . LYS A 1 165 ? -20.848 2.523 35.095 1.00 83.62 165 LYS A N 1
ATOM 1301 C CA . LYS A 1 165 ? -21.556 3.798 34.894 1.00 83.62 165 LYS A CA 1
ATOM 1302 C C . LYS A 1 165 ? -21.716 4.173 33.416 1.00 83.62 165 LYS A C 1
ATOM 1304 O O . LYS A 1 165 ? -22.737 4.736 33.038 1.00 83.62 165 LYS A O 1
ATOM 1309 N N . HIS A 1 166 ? -20.725 3.854 32.585 1.00 81.44 166 HIS A N 1
ATOM 1310 C CA . HIS A 1 166 ? -20.698 4.244 31.169 1.00 81.44 166 HIS A CA 1
ATOM 1311 C C . HIS A 1 166 ? -20.969 3.080 30.213 1.00 81.44 166 HIS A C 1
ATOM 1313 O O . HIS A 1 166 ? -20.972 3.271 29.000 1.00 81.44 166 HIS A O 1
ATOM 1319 N N . ARG A 1 167 ? -21.244 1.880 30.739 1.00 86.31 167 ARG A N 1
ATOM 1320 C CA . ARG A 1 167 ? -21.397 0.646 29.958 1.00 86.31 167 ARG A CA 1
ATOM 1321 C C . ARG A 1 167 ? -22.452 0.742 28.852 1.00 86.31 167 ARG A C 1
ATOM 1323 O O . ARG A 1 167 ? -22.207 0.281 27.744 1.00 86.31 167 ARG A O 1
ATOM 1330 N N . ASN A 1 168 ? -23.605 1.351 29.125 1.00 87.69 168 ASN A N 1
ATOM 1331 C CA . ASN A 1 168 ? -24.669 1.465 28.121 1.00 87.69 168 ASN A CA 1
ATOM 1332 C C . ASN A 1 168 ? -24.296 2.446 27.002 1.00 87.69 168 ASN A C 1
ATOM 1334 O O . ASN A 1 168 ? -24.512 2.148 25.833 1.00 87.69 168 ASN A O 1
ATOM 1338 N N . GLN A 1 169 ? -23.691 3.587 27.350 1.00 88.44 169 GLN A N 1
ATOM 1339 C CA . GLN A 1 169 ? -23.201 4.567 26.371 1.00 88.44 169 GLN A CA 1
ATOM 1340 C C . GLN A 1 169 ? -22.094 3.961 25.501 1.00 88.44 169 GLN A C 1
ATOM 1342 O O . GLN A 1 169 ? -22.104 4.105 24.286 1.00 88.44 169 GLN A O 1
ATOM 1347 N N . ALA A 1 170 ? -21.181 3.223 26.127 1.00 88.44 170 ALA A N 1
ATOM 1348 C CA . ALA A 1 170 ? -20.136 2.455 25.472 1.00 88.44 170 ALA A CA 1
ATOM 1349 C C . ALA A 1 170 ? -20.680 1.470 24.429 1.00 88.44 170 ALA A C 1
ATOM 1351 O O . ALA A 1 170 ? -20.264 1.507 23.274 1.00 88.44 170 ALA A O 1
ATOM 1352 N N . TRP A 1 171 ? -21.629 0.616 24.819 1.00 90.31 171 TRP A N 1
ATOM 1353 C CA . TRP A 1 171 ? -22.238 -0.341 23.896 1.00 90.31 171 TRP A CA 1
ATOM 1354 C C . TRP A 1 171 ? -23.009 0.335 22.769 1.00 90.31 171 TRP A C 1
ATOM 1356 O O . TRP A 1 171 ? -22.913 -0.112 21.629 1.00 90.31 171 TRP A O 1
ATOM 1366 N N . LEU A 1 172 ? -23.721 1.426 23.064 1.00 92.44 172 LEU A N 1
ATOM 1367 C CA . LEU A 1 172 ? -24.392 2.219 22.039 1.00 92.44 172 LEU A CA 1
ATOM 1368 C C . LEU A 1 172 ? -23.387 2.747 21.007 1.00 92.44 172 LEU A C 1
ATOM 1370 O O . LEU A 1 172 ? -23.624 2.613 19.812 1.00 92.44 172 LEU A O 1
ATOM 1374 N N . LEU A 1 173 ? -22.252 3.293 21.450 1.00 92.31 173 LEU A N 1
ATOM 1375 C CA . LEU A 1 173 ? -21.211 3.800 20.553 1.00 92.31 173 LEU A CA 1
ATOM 1376 C C . LEU A 1 173 ? -20.542 2.689 19.738 1.00 92.31 173 LEU A C 1
ATOM 1378 O O . LEU A 1 173 ? -20.297 2.890 18.552 1.00 92.31 173 LEU A O 1
ATOM 1382 N N . VAL A 1 174 ? -20.286 1.518 20.331 1.00 92.50 174 VAL A N 1
ATOM 1383 C CA . VAL A 1 174 ? -19.768 0.351 19.593 1.00 92.50 174 VAL A CA 1
ATOM 1384 C C . VAL A 1 174 ? -20.766 -0.083 18.519 1.00 92.50 174 VAL A C 1
ATOM 1386 O O . VAL A 1 174 ? -20.385 -0.224 17.362 1.00 92.50 174 VAL A O 1
ATOM 1389 N N . LEU A 1 175 ? -22.048 -0.226 18.870 1.00 93.88 175 LEU A N 1
ATOM 1390 C CA . LEU A 1 175 ? -23.098 -0.616 17.926 1.00 93.88 175 LEU A CA 1
ATOM 1391 C C . LEU A 1 175 ? -23.263 0.404 16.799 1.00 93.88 175 LEU A C 1
ATOM 1393 O O . LEU A 1 175 ? -23.285 0.012 15.636 1.00 93.88 175 LEU A O 1
ATOM 1397 N N . LEU A 1 176 ? -23.342 1.698 17.119 1.00 95.81 176 LEU A N 1
ATOM 1398 C CA . LEU A 1 176 ? -23.428 2.758 16.113 1.00 95.81 176 LEU A CA 1
ATOM 1399 C C . LEU A 1 176 ? -22.179 2.778 15.225 1.00 95.81 176 LEU A C 1
ATOM 1401 O O . LEU A 1 176 ? -22.304 2.846 14.002 1.00 95.81 176 LEU A O 1
ATOM 1405 N N . GLY A 1 177 ? -20.988 2.657 15.814 1.00 93.56 177 GLY A N 1
ATOM 1406 C CA . GLY A 1 177 ? -19.721 2.615 15.087 1.00 93.56 177 GLY A CA 1
ATOM 1407 C C . GLY A 1 177 ? -19.636 1.439 14.116 1.00 93.56 177 GLY A C 1
ATOM 1408 O O . GLY A 1 177 ? -19.224 1.624 12.975 1.00 93.56 177 GLY A O 1
ATOM 1409 N N . THR A 1 178 ? -20.087 0.250 14.525 1.00 93.94 178 THR A N 1
ATOM 1410 C CA . THR A 1 178 ? -20.148 -0.934 13.654 1.00 93.94 178 THR A CA 1
ATOM 1411 C C . THR A 1 178 ? -21.261 -0.835 12.608 1.00 93.94 178 THR A C 1
ATOM 1413 O O . THR A 1 178 ? -21.059 -1.228 11.462 1.00 93.94 178 THR A O 1
ATOM 1416 N N . ALA A 1 179 ? -22.430 -0.299 12.965 1.00 97.25 179 ALA A N 1
ATOM 1417 C CA . ALA A 1 179 ? -23.565 -0.186 12.051 1.00 97.25 179 ALA A CA 1
ATOM 1418 C C . ALA A 1 179 ? -23.332 0.856 10.949 1.00 97.25 179 ALA A C 1
ATOM 1420 O O . ALA A 1 179 ? -23.780 0.655 9.825 1.00 97.25 179 ALA A O 1
ATOM 1421 N N . THR A 1 180 ? -22.616 1.945 11.244 1.00 97.44 180 THR A N 1
ATOM 1422 C CA . THR A 1 180 ? -22.381 3.052 10.303 1.00 97.44 180 THR A CA 1
ATOM 1423 C C . THR A 1 180 ? -21.804 2.600 8.949 1.00 97.44 180 THR A C 1
ATOM 1425 O O . THR A 1 180 ? -22.444 2.881 7.935 1.00 97.44 180 THR A O 1
ATOM 1428 N N . PRO A 1 181 ? -20.663 1.880 8.864 1.00 96.19 181 PRO A N 1
ATOM 1429 C CA . PRO A 1 181 ? -20.127 1.435 7.576 1.00 96.19 181 PRO A CA 1
ATOM 1430 C C . PRO A 1 181 ? -21.059 0.450 6.857 1.00 96.19 181 PRO A C 1
ATOM 1432 O O . PRO A 1 181 ? -21.191 0.527 5.638 1.00 96.19 181 PRO A O 1
ATOM 1435 N N . CYS A 1 182 ? -21.755 -0.429 7.590 1.00 96.31 182 CYS A N 1
ATOM 1436 C CA . CYS A 1 182 ? -22.736 -1.347 7.008 1.00 96.31 182 CYS A CA 1
ATOM 1437 C C . CYS A 1 182 ? -23.911 -0.589 6.380 1.00 96.31 182 CYS A C 1
ATOM 1439 O O . CYS A 1 182 ? -24.270 -0.856 5.240 1.00 96.31 182 CYS A O 1
ATOM 1441 N N . LEU A 1 183 ? -24.494 0.377 7.094 1.00 97.25 183 LEU A N 1
ATOM 1442 C CA . LEU A 1 183 ? -25.605 1.187 6.593 1.00 97.25 183 LEU A CA 1
ATOM 1443 C C . LEU A 1 183 ? -25.188 2.030 5.387 1.00 97.25 183 LEU A C 1
ATOM 1445 O O . LEU A 1 183 ? -25.910 2.053 4.394 1.00 97.25 183 LEU A O 1
ATOM 1449 N N . LEU A 1 184 ? -24.008 2.657 5.431 1.00 96.56 184 LEU A N 1
ATOM 1450 C CA . LEU A 1 184 ? -23.464 3.377 4.278 1.00 96.56 184 LEU A CA 1
ATOM 1451 C C . LEU A 1 184 ? -23.317 2.446 3.071 1.00 96.56 184 LEU A C 1
ATOM 1453 O O . LEU A 1 184 ? -23.835 2.760 2.005 1.00 96.56 184 LEU A O 1
ATOM 1457 N N . TYR A 1 185 ? -22.717 1.265 3.247 1.00 95.75 185 TYR A N 1
ATOM 1458 C CA . TYR A 1 185 ? -22.625 0.270 2.179 1.00 95.75 185 TYR A CA 1
ATOM 1459 C C . TYR A 1 185 ? -24.003 -0.117 1.624 1.00 95.75 185 TYR A C 1
ATOM 1461 O O . TYR A 1 185 ? -24.198 -0.167 0.412 1.00 95.75 185 TYR A O 1
ATOM 1469 N N . LEU A 1 186 ? -24.980 -0.380 2.495 1.00 95.31 186 LEU A N 1
ATOM 1470 C CA . LEU A 1 186 ? -26.302 -0.817 2.059 1.00 95.31 186 LEU A CA 1
ATOM 1471 C C . LEU A 1 186 ? -27.081 0.272 1.305 1.00 95.31 186 LEU A C 1
ATOM 1473 O O . LEU A 1 186 ? -27.834 -0.068 0.394 1.00 95.31 186 LEU A O 1
ATOM 1477 N N . CYS A 1 187 ? -26.915 1.540 1.686 1.00 95.94 187 CYS A N 1
ATOM 1478 C CA . CYS A 1 187 ? -27.695 2.657 1.154 1.00 95.94 187 CYS A CA 1
ATOM 1479 C C . CYS A 1 187 ? -27.039 3.378 -0.029 1.00 95.94 187 CYS A C 1
ATOM 1481 O O . CYS A 1 187 ? -27.765 3.931 -0.851 1.00 95.94 187 CYS A O 1
ATOM 1483 N N . THR A 1 188 ? -25.704 3.435 -0.102 1.00 95.12 188 THR A N 1
ATOM 1484 C CA . THR A 1 188 ? -25.004 4.301 -1.071 1.00 95.12 188 THR A CA 1
ATOM 1485 C C . THR A 1 188 ? -24.134 3.551 -2.070 1.00 95.12 188 THR A C 1
ATOM 1487 O O . THR A 1 188 ? -23.843 4.103 -3.131 1.00 95.12 188 THR A O 1
ATOM 1490 N N . VAL A 1 189 ? -23.714 2.316 -1.774 1.00 94.38 189 VAL A N 1
ATOM 1491 C CA . VAL A 1 189 ? -22.855 1.559 -2.692 1.00 94.38 189 VAL A CA 1
ATOM 1492 C C . VAL A 1 189 ? -23.714 0.941 -3.801 1.00 94.38 189 VAL A C 1
ATOM 1494 O O . VAL A 1 189 ? -24.631 0.173 -3.494 1.00 94.38 189 VAL A O 1
ATOM 1497 N N . PRO A 1 190 ? -23.432 1.245 -5.085 1.00 91.88 190 PRO A N 1
ATOM 1498 C CA . PRO A 1 190 ? -24.183 0.698 -6.209 1.00 91.88 190 PRO A CA 1
ATOM 1499 C C . PRO A 1 190 ? -24.138 -0.830 -6.229 1.00 91.88 190 PRO A C 1
ATOM 1501 O O . PRO A 1 190 ? -23.104 -1.437 -5.937 1.00 91.88 190 PRO A O 1
ATOM 1504 N N . ARG A 1 191 ? -25.249 -1.457 -6.619 1.00 87.69 191 ARG A N 1
ATOM 1505 C CA . ARG A 1 191 ? -25.335 -2.906 -6.815 1.00 87.69 191 ARG A CA 1
ATOM 1506 C C . ARG A 1 191 ? -25.645 -3.201 -8.266 1.00 87.69 191 ARG A C 1
ATOM 1508 O O . ARG A 1 191 ? -26.374 -2.463 -8.916 1.00 87.69 191 ARG A O 1
ATOM 1515 N N . LEU A 1 192 ? -25.069 -4.289 -8.759 1.00 74.31 192 LEU A N 1
ATOM 1516 C CA . LEU A 1 192 ? -25.484 -4.879 -10.021 1.00 74.31 192 LEU A CA 1
ATOM 1517 C C . LEU A 1 192 ? -26.837 -5.551 -9.774 1.00 74.31 192 LEU A C 1
ATOM 1519 O O . LEU A 1 192 ? -26.851 -6.700 -9.341 1.00 74.31 192 LEU A O 1
ATOM 1523 N N . LEU A 1 193 ? -27.912 -4.767 -9.913 1.00 63.03 193 LEU A N 1
ATOM 1524 C CA . LEU A 1 193 ? -29.331 -5.081 -10.160 1.00 63.03 193 LEU A CA 1
ATOM 1525 C C . LEU A 1 193 ? -30.149 -3.801 -9.931 1.00 63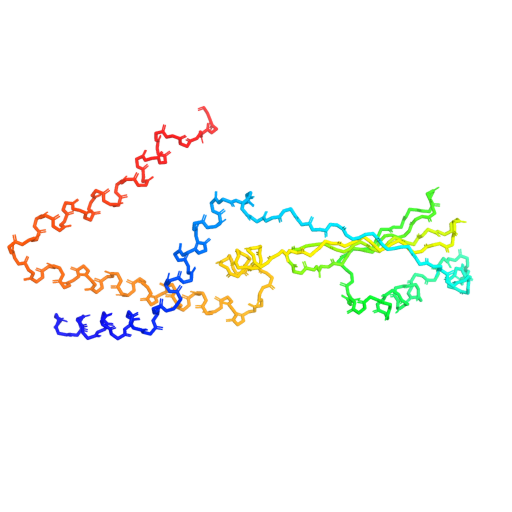.03 193 LEU A C 1
ATOM 1527 O O . LEU A 1 193 ? -30.118 -3.288 -8.789 1.00 63.03 193 LEU A O 1
#

Radius of gyration: 26.52 Å; Cα contacts (8 Å, |Δi|>4): 213; chains: 1; bounding box: 56×32×75 Å

Mean predicted aligned error: 10.24 Å

Nearest PDB structures (foldseek):
  4gdn-assembly2_B  TM=5.311E-01  e=4.505E-01  Staphylococcus aureus subsp. aureus N315
  4gdn-assembly4_D  TM=4.433E-01  e=2.669E-01  Staphylococcus aureus subsp. aureus N315
  4net-assembly2_B  TM=5.855E-01  e=1.078E+00  Acinetobacter baumannii
  6jwp-assembly1_E  TM=4.083E-01  e=1.210E+00  Saccharomyces cerevisiae S288C
  5yy0-assembly1_A  TM=2.265E-01  e=6.385E-01  Thermococcus kodakarensis KOD1

Organism: NCBI:txid2771431

Solvent-accessible surface area (backbone atoms only — not comparable to full-atom values): 10773 Å² total; per-residue (Å²): 108,64,70,57,33,52,52,51,27,54,56,48,45,62,75,38,41,69,57,54,50,48,50,56,56,37,53,54,51,57,76,37,62,82,72,39,62,81,60,57,76,44,79,46,81,42,82,43,65,69,80,55,65,54,57,56,98,85,37,72,39,58,71,61,45,51,54,50,49,27,69,73,70,71,56,74,79,59,78,44,77,48,78,41,80,90,78,32,36,36,37,34,37,36,87,41,72,59,44,43,32,39,40,35,38,33,65,82,79,37,30,32,39,38,41,36,33,54,43,44,72,60,38,47,48,37,30,54,69,70,46,48,88,56,55,70,72,48,42,51,51,50,55,54,49,51,56,48,49,50,51,31,51,53,24,48,52,57,51,48,63,71,40,73,91,50,33,67,62,51,51,50,50,52,50,51,61,60,43,47,63,53,50,48,47,72,75,69,53,87,65,101,121

pLDDT: mean 89.52, std 7.46, range [63.03, 97.81]

Sequence (193 aa):
MFSLCRWLHIYVSCALFSLLLFFAVTGITLNHPHWAATPVEHLQQLPLPPQLLVPVDGELPLHKLQRHIEQLTGLESPRRVDVDLALGEITYDFPVPAGYAFVTVLTDSQQIEIEYQRGRLLALLNDLHKGRHSGASWSWLIDISAGLMVLFAVTGIVILLQNAKHRNQAWLLVLLGTATPCLLYLCTVPRLL

Foldseek 3Di:
DLVVLVVLLVVLCVVCVVVVVLLVVLVVLLVVVPVQDDWDKDKDKDAADLVQQDDDPNHRPVVSVQVVVCVVPVFDDFPDWDDDVVQQWIWTWGDDQLKTWIWIQRRVVRMIIIIITDGDPSSNSNCLSVVHPVDDVSVVVNVVSVVSVVSNVVSVLVNLCVPPVCNVVSVVCVVCVVVVVVVCCVPPPDDPD

Secondary structure (DSSP, 8-state):
-HHHHHHHHHHHHHHHHHHHHHHHHHHHHHH-GGGSPPPEEEEEEEEPPGGGS--BTTB--HHHHHHHHHHHH---S-SEEEEETTTTEEEEEEEETTEEEEEEEETTTTEEEEEEEE--HHHHHHHHHHTTTS-HHHHHHHHHHHHHHHHHHHHHHHHHHH-TTTHHHHHHHHHHHHHHHHHHHHHHS----

InterPro domains:
  IPR032307 Putative PepSY TM-like protein [PF16357] (5-190)
  IPR032307 Putative PepSY TM-like protein [PTHR40115] (4-189)